Protein AF-0000000087241898 (afdb_homodimer)

Organism: Triticum turgidum subsp. durum (NCBI:txid4567)

Foldseek 3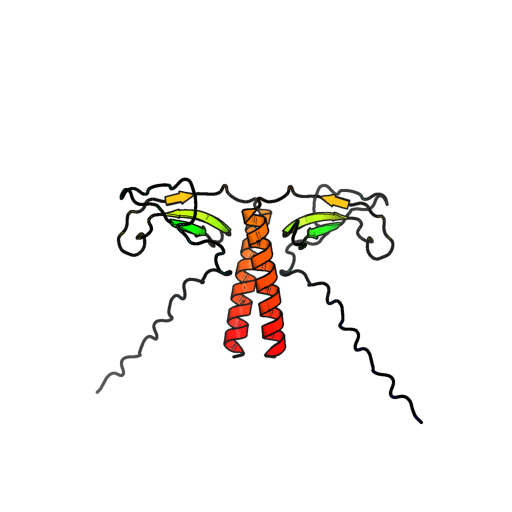Di:
DDPDPPPPPPPPPPVLPDLDDDPDFQQPDPDFDAFPVRDGWGWDADCDLQAGRWIKTDHPCPVPPDDGGIGTPDDGDDPVVSVVRNVVSVVSVVVVVVVVVVD/DDPDPDPPPPPPPPVLPDLDDDPDFQQPDPDFDAFPVRDGWGWDADCDLQAGRWIKTDHPCVVPPDDGGIGTPDDGDDPVVSVVRNVVSVVSVVVVVVVVVVD

InterPro domains:
  IPR010666 Zinc finger, GRF-type [PS51999] (35-76)

Solvent-accessible surface area (backbone atoms only — not comparable to full-atom values): 12680 Å² total; per-residue (Å²): 137,86,81,80,78,78,78,78,74,76,77,73,81,68,74,79,66,73,76,57,85,75,92,60,60,44,71,71,60,81,83,76,51,63,29,86,82,69,40,69,28,27,49,45,68,36,76,47,81,91,43,37,74,32,34,27,33,28,30,73,37,45,88,74,77,40,53,88,43,70,43,74,69,49,73,84,73,53,71,67,57,31,51,50,44,43,49,48,45,50,48,36,53,52,44,50,52,52,42,59,70,67,105,139,84,81,80,78,80,78,75,72,77,76,72,81,71,72,80,68,73,75,57,84,74,91,60,59,42,69,72,61,78,82,76,52,62,28,86,83,72,40,69,27,26,48,46,69,35,74,49,81,90,42,36,75,33,34,27,32,27,30,74,37,43,90,75,77,42,53,87,42,71,43,76,70,49,74,84,73,53,73,65,56,32,52,50,45,42,49,48,45,50,48,36,52,52,43,50,52,52,42,59,72,66,104

Nearest PDB structures (foldseek):
  7jl5-assembly1_A  TM=6.944E-01  e=1.598E-01  Homo sapiens
  7n1r-assembly2_B  TM=4.585E-01  e=2.359E+00  Homo sapiens
  7jl5-assembly1_A  TM=6.943E-01  e=1.541E-01  Homo sapiens
  7n1r-assembly2_B  TM=4.583E-01  e=3.001E+00  Homo sapiens

Radius of gyration: 23.37 Å; Cα contacts (8 Å, |Δi|>4): 265; chains: 2; bounding box: 56×78×42 Å

Sequence (206 aa):
MASSSFNAGDVGYYPNPSPIPYREHALAYEPASNCWCEEKGARRISWTNANPGRRFLNCQKSRDGGCKWFEWFDDPTTPFLRQLLVDLRDTVHNLRRENARLNMASSSFNAGDVGYYPNPSPIPYREHALAYEPASNCWCEEKGARRISWTNANPGRRFLNCQKSRDGGCKWFEWFDDPTTPFLRQLLVDLRDTVHNLRRENARLN

Secondary structure (DSSP, 8-state):
------------------SS--SS-TT--SS--B-TTSSBPEEEEE-SSSSTTEEEEE-TTGGGT----EEESSPPPPHHHHHHHHHHHHHHHHHHHHHHHH-/------------------SS--SS-TT--SS--B-TTSSBPEEEEE-SSSSTTEEEEE-TTGGGT----EEESSPPPPHHHHHHHHHHHHHHHHHHHHHHHH-

pLDDT: mean 86.24, std 22.82, range [26.3, 98.56]

Structure (mmCIF, N/CA/C/O backbone):
data_AF-0000000087241898-model_v1
#
loop_
_entity.id
_entity.type
_entity.pdbx_description
1 polymer 'GRF-type domain-containing protein'
#
loop_
_atom_site.group_PDB
_atom_site.id
_atom_site.type_symbol
_atom_site.label_atom_id
_atom_site.label_alt_id
_atom_site.label_comp_id
_atom_site.label_asym_id
_atom_site.label_entity_id
_atom_site.label_seq_id
_atom_site.pdbx_PDB_ins_code
_atom_site.Cartn_x
_atom_site.Cartn_y
_atom_site.Cartn_z
_atom_site.occupancy
_atom_site.B_iso_or_equiv
_atom_site.auth_seq_id
_atom_site.auth_comp_id
_atom_site.auth_asym_id
_atom_site.auth_atom_id
_atom_site.pdbx_PDB_model_num
ATOM 1 N N . MET A 1 1 ? -33.375 -41.688 23.734 1 28.55 1 MET A N 1
ATOM 2 C CA . MET A 1 1 ? -32.719 -40.469 24.234 1 28.55 1 MET A CA 1
ATOM 3 C C . MET A 1 1 ? -31.75 -39.906 23.188 1 28.55 1 MET A C 1
ATOM 5 O O . MET A 1 1 ? -30.703 -40.5 22.922 1 28.55 1 MET A O 1
ATOM 9 N N . ALA A 1 2 ? -32.281 -39.188 22.062 1 35.06 2 ALA A N 1
ATOM 10 C CA . ALA A 1 2 ? -31.766 -38.844 20.75 1 35.06 2 ALA A CA 1
ATOM 11 C C . ALA A 1 2 ? -30.766 -37.688 20.844 1 35.06 2 ALA A C 1
ATOM 13 O O . ALA A 1 2 ? -31.078 -36.625 21.375 1 35.06 2 ALA A O 1
ATOM 14 N N . SER A 1 3 ? -29.375 -38 21.109 1 30.84 3 SER A N 1
ATOM 15 C CA . SER A 1 3 ? -28.281 -37.031 21.312 1 30.84 3 SER A CA 1
ATOM 16 C C . SER A 1 3 ? -28.156 -36.094 20.141 1 30.84 3 SER A C 1
ATOM 18 O O . SER A 1 3 ? -28.062 -36.531 18.984 1 30.84 3 SER A O 1
ATOM 20 N N . SER A 1 4 ? -28.594 -34.812 20.234 1 31.14 4 SER A N 1
ATOM 21 C CA . SER A 1 4 ? -28.609 -33.656 19.328 1 31.14 4 SER A CA 1
ATOM 22 C C . SER A 1 4 ? -27.188 -33.281 18.906 1 31.14 4 SER A C 1
ATOM 24 O O . SER A 1 4 ? -26.344 -32.969 19.734 1 31.14 4 SER A O 1
ATOM 26 N N . SER A 1 5 ? -26.609 -33.875 17.812 1 30.62 5 SER A N 1
ATOM 27 C CA . SER A 1 5 ? -25.328 -33.656 17.172 1 30.62 5 SER A CA 1
ATOM 28 C C . SER A 1 5 ? -25.125 -32.188 16.797 1 30.62 5 SER A C 1
ATOM 30 O O . SER A 1 5 ? -25.969 -31.594 16.094 1 30.62 5 SER A O 1
ATOM 32 N N . PHE A 1 6 ? -24.625 -31.328 17.719 1 30.84 6 PHE A N 1
ATOM 33 C CA . PHE A 1 6 ? -24.234 -29.938 17.516 1 30.84 6 PHE A CA 1
ATOM 34 C C . PHE A 1 6 ? -23.438 -29.781 16.219 1 30.84 6 PHE A C 1
ATOM 36 O O . PHE A 1 6 ? -22.469 -30.5 15.992 1 30.84 6 PHE A O 1
ATOM 43 N N . ASN A 1 7 ? -23.984 -29.406 15.023 1 26.3 7 ASN A N 1
ATOM 44 C CA . ASN A 1 7 ? -23.469 -29.016 13.719 1 26.3 7 ASN A CA 1
ATOM 45 C C . ASN A 1 7 ? -22.375 -27.969 13.836 1 26.3 7 ASN A C 1
ATOM 47 O O . ASN A 1 7 ? -22.641 -26.828 14.227 1 26.3 7 ASN A O 1
ATOM 51 N N . ALA A 1 8 ? -21.203 -28.312 14.32 1 28.44 8 ALA A N 1
ATOM 52 C CA . ALA A 1 8 ? -19.969 -27.516 14.273 1 28.44 8 ALA A CA 1
ATOM 53 C C . ALA A 1 8 ? -19.844 -26.797 12.945 1 28.44 8 ALA A C 1
ATOM 55 O O . ALA A 1 8 ? -19.641 -27.422 11.898 1 28.44 8 ALA A O 1
ATOM 56 N N . GLY A 1 9 ? -20.641 -25.828 12.68 1 27.08 9 GLY A N 1
ATOM 57 C CA . GLY A 1 9 ? -20.484 -24.953 11.531 1 27.08 9 GLY A CA 1
ATOM 58 C C . GLY A 1 9 ? -19.047 -24.609 11.227 1 27.08 9 GLY A C 1
ATOM 59 O O . GLY A 1 9 ? -18.297 -24.219 12.125 1 27.08 9 GLY A O 1
ATOM 60 N N . ASP A 1 10 ? -18.312 -25.344 10.289 1 28.45 10 ASP A N 1
ATOM 61 C CA . ASP A 1 10 ? -17.031 -25.062 9.641 1 28.45 10 ASP A CA 1
ATOM 62 C C . ASP A 1 10 ? -16.844 -23.578 9.391 1 28.45 10 ASP A C 1
ATOM 64 O O . ASP A 1 10 ? -17.609 -22.969 8.625 1 28.45 10 ASP A O 1
ATOM 68 N N . VAL A 1 11 ? -16.703 -22.812 10.336 1 30.8 11 VAL A N 1
ATOM 69 C CA . VAL A 1 11 ? -16.219 -21.453 10.117 1 30.8 11 VAL A CA 1
ATOM 70 C C . VAL A 1 11 ? -15.188 -21.438 8.992 1 30.8 11 VAL A C 1
ATOM 72 O O . VAL A 1 11 ? -14.117 -22.047 9.125 1 30.8 11 VAL A O 1
ATOM 75 N N . GLY A 1 12 ? -15.516 -21.5 7.66 1 29.55 12 GLY A N 1
ATOM 76 C CA . GLY A 1 12 ? -14.734 -21.469 6.434 1 29.55 12 GLY A CA 1
ATOM 77 C C . GLY A 1 12 ? -13.516 -20.562 6.531 1 29.55 12 GLY A C 1
ATOM 78 O O . GLY A 1 12 ? -13.609 -19.438 7.027 1 29.55 12 GLY A O 1
ATOM 79 N N . TYR A 1 13 ? -12.312 -20.953 6.906 1 35.28 13 TYR A N 1
ATOM 80 C CA . TYR A 1 13 ? -11.039 -20.312 6.586 1 35.28 13 TYR A CA 1
ATOM 81 C C . TYR A 1 13 ? -11.133 -19.531 5.285 1 35.28 13 TYR A C 1
ATOM 83 O O . TYR A 1 13 ? -11.242 -20.125 4.203 1 35.28 13 TYR A O 1
ATOM 91 N N . TYR A 1 14 ? -11.922 -18.594 5.047 1 39.78 14 TYR A N 1
ATOM 92 C CA . TYR A 1 14 ? -11.859 -17.719 3.873 1 39.78 14 TYR A CA 1
ATOM 93 C C . TYR A 1 14 ? -10.453 -17.172 3.666 1 39.78 14 TYR A C 1
ATOM 95 O O . TYR A 1 14 ? -9.938 -16.438 4.508 1 39.78 14 TYR A O 1
ATOM 103 N N . PRO A 1 15 ? -9.367 -17.875 3.115 1 52.16 15 PRO A N 1
ATOM 104 C CA . PRO A 1 15 ? -8.109 -17.234 2.715 1 52.16 15 PRO A CA 1
ATOM 105 C C . PRO A 1 15 ? -8.312 -15.781 2.262 1 52.16 15 PRO A C 1
ATOM 107 O O . PRO A 1 15 ? -9.297 -15.477 1.579 1 52.16 15 PRO A O 1
ATOM 110 N N . ASN A 1 16 ? -8.117 -14.789 3.061 1 63.66 16 ASN A N 1
ATOM 111 C CA . ASN A 1 16 ? -8.32 -13.414 2.619 1 63.66 16 ASN A CA 1
ATOM 112 C C . ASN A 1 16 ? -7.863 -13.219 1.176 1 63.66 16 ASN A C 1
ATOM 114 O O . ASN A 1 16 ? -6.695 -13.422 0.853 1 63.66 16 ASN A O 1
ATOM 118 N N . PRO A 1 17 ? -8.891 -13.258 0.333 1 86.38 17 PRO A N 1
ATOM 119 C CA . PRO A 1 17 ? -8.539 -12.969 -1.059 1 86.38 17 PRO A CA 1
ATOM 120 C C . PRO A 1 17 ? -7.66 -11.727 -1.195 1 86.38 17 PRO A C 1
ATOM 122 O O . PRO A 1 17 ? -7.555 -10.93 -0.254 1 86.38 17 PRO A O 1
ATOM 125 N N . SER A 1 18 ? -6.93 -11.695 -2.266 1 94.75 18 SER A N 1
ATOM 126 C CA . SER A 1 18 ? -6.145 -10.5 -2.553 1 94.75 18 SER A CA 1
ATOM 127 C C . SER A 1 18 ? -6.977 -9.234 -2.387 1 94.75 18 SER A C 1
ATOM 129 O O . SER A 1 18 ? -8.148 -9.195 -2.777 1 94.75 18 SER A O 1
ATOM 131 N N . PRO A 1 19 ? -6.449 -8.273 -1.771 1 97.25 19 PRO A N 1
ATOM 132 C CA . PRO A 1 19 ? -7.195 -7.035 -1.554 1 97.25 19 PRO A CA 1
ATOM 133 C C . PRO A 1 19 ? -7.43 -6.25 -2.844 1 97.25 19 PRO A C 1
ATOM 135 O O . PRO A 1 19 ? -8.281 -5.363 -2.885 1 97.25 19 PRO A O 1
ATOM 138 N N . ILE A 1 20 ? -6.641 -6.531 -3.846 1 96.75 20 ILE A N 1
ATOM 139 C CA . ILE A 1 20 ? -6.805 -5.883 -5.141 1 96.75 20 ILE A CA 1
ATOM 140 C C . ILE A 1 20 ? -6.699 -6.918 -6.258 1 96.75 20 ILE A C 1
ATOM 142 O O . ILE A 1 20 ? -6.082 -7.969 -6.078 1 96.75 20 ILE A O 1
ATOM 146 N N . PRO A 1 21 ? -7.367 -6.609 -7.34 1 91.75 21 PRO A N 1
ATOM 147 C CA . PRO A 1 21 ? -7.098 -7.473 -8.492 1 91.75 21 PRO A CA 1
ATOM 148 C C . PRO A 1 21 ? -5.684 -7.309 -9.039 1 91.75 21 PRO A C 1
ATOM 150 O O . PRO A 1 21 ? -5.117 -6.211 -8.984 1 91.75 21 PRO A O 1
ATOM 153 N N . TYR A 1 22 ? -5.121 -8.336 -9.547 1 88.19 22 TYR A N 1
ATOM 154 C CA . TYR A 1 22 ? -3.773 -8.258 -10.102 1 88.19 22 TYR A CA 1
ATOM 155 C C . TYR A 1 22 ? -3.795 -7.695 -11.516 1 88.19 22 TYR A C 1
ATOM 157 O O . TYR A 1 22 ? -4.621 -8.102 -12.344 1 88.19 22 TYR A O 1
ATOM 165 N N . ARG A 1 23 ? -2.865 -6.863 -11.727 1 91.75 23 ARG A N 1
ATOM 166 C CA . ARG A 1 23 ? -2.795 -6.215 -13.031 1 91.75 23 ARG A CA 1
ATOM 167 C C . ARG A 1 23 ? -2.166 -7.137 -14.07 1 91.75 23 ARG A C 1
ATOM 169 O O . ARG A 1 23 ? -2.461 -7.031 -15.266 1 91.75 23 ARG A O 1
ATOM 176 N N . GLU A 1 24 ? -1.332 -8 -13.617 1 93.38 24 GLU A N 1
ATOM 177 C CA . GLU A 1 24 ? -0.63 -8.922 -14.508 1 93.38 24 GLU A CA 1
ATOM 178 C C . GLU A 1 24 ? -0.906 -10.375 -14.133 1 93.38 24 GLU A C 1
ATOM 180 O O . GLU A 1 24 ? -0.997 -10.703 -12.953 1 93.38 24 GLU A O 1
ATOM 185 N N . HIS A 1 25 ? -0.975 -11.125 -15.195 1 95.06 25 HIS A N 1
ATOM 186 C CA . HIS A 1 25 ? -1.092 -12.562 -14.961 1 95.06 25 HIS A CA 1
ATOM 187 C C . HIS A 1 25 ? 0.16 -13.109 -14.289 1 95.06 25 HIS A C 1
ATOM 189 O O . HIS A 1 25 ? 1.265 -12.617 -14.516 1 95.06 25 HIS A O 1
ATOM 195 N N . ALA A 1 26 ? 0.016 -14.172 -13.594 1 96.31 26 ALA A N 1
ATOM 196 C CA . ALA A 1 26 ? 1.088 -14.742 -12.781 1 96.31 26 ALA A CA 1
ATOM 197 C C . ALA A 1 26 ? 2.26 -15.188 -13.656 1 96.31 26 ALA A C 1
ATOM 199 O O . ALA A 1 26 ? 3.404 -15.211 -13.203 1 96.31 26 ALA A O 1
ATOM 200 N N . LEU A 1 27 ? 1.995 -15.469 -14.867 1 97.06 27 LEU A N 1
ATOM 201 C CA . LEU A 1 27 ? 3.039 -16 -15.742 1 97.06 27 LEU A CA 1
ATOM 202 C C . LEU A 1 27 ? 3.557 -14.914 -16.688 1 97.06 27 LEU A C 1
ATOM 204 O O . LEU A 1 27 ? 4.41 -15.188 -17.531 1 97.06 27 LEU A O 1
ATOM 208 N N . ALA A 1 28 ? 3.006 -13.688 -16.547 1 96.19 28 ALA A N 1
ATOM 209 C CA . ALA A 1 28 ? 3.332 -12.602 -17.469 1 96.19 28 ALA A CA 1
ATOM 210 C C . ALA A 1 28 ? 4.551 -11.82 -16.984 1 96.19 28 ALA A C 1
ATOM 212 O O . ALA A 1 28 ? 4.457 -10.625 -16.688 1 96.19 28 ALA A O 1
ATOM 213 N N . TYR A 1 29 ? 5.652 -12.477 -16.859 1 96.31 29 TYR A N 1
ATOM 214 C CA . TYR A 1 29 ? 6.906 -11.812 -16.516 1 96.31 29 TYR A CA 1
ATOM 215 C C . TYR A 1 29 ? 8.078 -12.414 -17.297 1 96.31 29 TYR A C 1
ATOM 217 O O . TYR A 1 29 ? 7.984 -13.539 -17.781 1 96.31 29 TYR A O 1
ATOM 225 N N . GLU A 1 30 ? 9.062 -11.602 -17.578 1 95.81 30 GLU A N 1
ATOM 226 C CA . GLU A 1 30 ? 10.289 -12 -18.266 1 95.81 30 GLU A CA 1
ATOM 227 C C . GLU A 1 30 ? 11.516 -11.422 -17.578 1 95.81 30 GLU A C 1
ATOM 229 O O . GLU A 1 30 ? 11.461 -10.328 -17.016 1 95.81 30 GLU A O 1
ATOM 234 N N . PRO A 1 31 ? 12.68 -12.156 -17.609 1 96.38 31 PRO A N 1
ATOM 235 C CA . PRO A 1 31 ? 12.812 -13.531 -18.094 1 96.38 31 PRO A CA 1
ATOM 236 C C . PRO A 1 31 ? 12.133 -14.555 -17.188 1 96.38 31 PRO A C 1
ATOM 238 O O . PRO A 1 31 ? 11.953 -14.289 -15.992 1 96.38 31 PRO A O 1
ATOM 241 N N . ALA A 1 32 ? 11.734 -15.594 -17.766 1 96.81 32 ALA A N 1
ATOM 242 C CA . ALA A 1 32 ? 11.094 -16.656 -17 1 96.81 32 ALA A CA 1
ATOM 243 C C . ALA A 1 32 ? 12.078 -17.312 -16.047 1 96.81 32 ALA A C 1
ATOM 245 O O . ALA A 1 32 ? 13.25 -17.484 -16.375 1 96.81 32 ALA A O 1
ATOM 246 N N . SER A 1 33 ? 11.617 -17.625 -14.836 1 97.69 33 SER A N 1
ATOM 247 C CA . SER A 1 33 ? 12.336 -18.469 -13.883 1 97.69 33 SER A CA 1
ATOM 248 C C . SER A 1 33 ? 11.648 -19.812 -13.703 1 97.69 33 SER A C 1
ATOM 250 O O . SER A 1 33 ? 10.43 -19.891 -13.531 1 97.69 33 SER A O 1
ATOM 252 N N . ASN A 1 34 ? 12.516 -20.812 -13.789 1 97.81 34 ASN A N 1
ATOM 253 C CA . ASN A 1 34 ? 11.93 -22.141 -13.695 1 97.81 34 ASN A CA 1
ATOM 254 C C . ASN A 1 34 ? 12.016 -22.688 -12.273 1 97.81 34 ASN A C 1
ATOM 256 O O . ASN A 1 34 ? 13.031 -22.516 -11.594 1 97.81 34 ASN A O 1
ATOM 260 N N . CYS A 1 35 ? 10.914 -23.344 -11.891 1 98.19 35 CYS A N 1
ATOM 261 C CA . CYS A 1 35 ? 10.93 -24.031 -10.602 1 98.19 35 CYS A CA 1
ATOM 262 C C . CYS A 1 35 ? 11.711 -25.328 -10.703 1 98.19 35 CYS A C 1
ATOM 264 O O . CYS A 1 35 ? 12.383 -25.594 -11.703 1 98.19 35 CYS A O 1
ATOM 266 N N . TRP A 1 36 ? 11.703 -26.094 -9.672 1 97.5 36 TRP A N 1
ATOM 267 C CA . TRP A 1 36 ? 12.492 -27.328 -9.609 1 97.5 36 TRP A CA 1
ATOM 268 C C . TRP A 1 36 ? 11.922 -28.375 -10.547 1 97.5 36 TRP A C 1
ATOM 270 O O . TRP A 1 36 ? 12.594 -29.359 -10.875 1 97.5 36 TRP A O 1
ATOM 280 N N . CYS A 1 37 ? 10.672 -28.297 -10.961 1 96.75 37 CYS A N 1
ATOM 281 C CA . CYS A 1 37 ? 10.016 -29.188 -11.914 1 96.75 37 CYS A CA 1
ATOM 282 C C . CYS A 1 37 ? 10.367 -28.797 -13.352 1 96.75 37 CYS A C 1
ATOM 284 O O . CYS A 1 37 ? 9.859 -29.391 -14.297 1 96.75 37 CYS A O 1
ATOM 286 N N . GLU A 1 38 ? 11.172 -27.75 -13.492 1 96.81 38 GLU A N 1
ATOM 287 C CA . GLU A 1 38 ? 11.617 -27.234 -14.789 1 96.81 38 GLU A CA 1
ATOM 288 C C . GLU A 1 38 ? 10.469 -26.594 -15.555 1 96.81 38 GLU A C 1
ATOM 290 O O . GLU A 1 38 ? 10.414 -26.672 -16.781 1 96.81 38 GLU A O 1
ATOM 295 N N . GLU A 1 39 ? 9.539 -26.062 -14.906 1 96.62 39 GLU A N 1
ATOM 296 C CA . GLU A 1 39 ? 8.445 -25.266 -15.453 1 96.62 39 GLU A CA 1
ATOM 297 C C . GLU A 1 39 ? 8.508 -23.828 -14.969 1 96.62 39 GLU A C 1
ATOM 299 O O . GLU A 1 39 ? 9.062 -23.547 -13.906 1 96.62 39 GLU A O 1
ATOM 304 N N . LYS A 1 40 ? 7.984 -22.922 -15.867 1 97.44 40 LYS A N 1
ATOM 305 C CA . LYS A 1 40 ? 7.953 -21.531 -15.469 1 97.44 40 LYS A CA 1
ATOM 306 C C . LYS A 1 40 ? 7.199 -21.344 -14.156 1 97.44 40 LYS A C 1
ATOM 308 O O . LYS A 1 40 ? 6.082 -21.844 -14 1 97.44 40 LYS A O 1
ATOM 313 N N . GLY A 1 41 ? 7.863 -20.719 -13.148 1 97.81 41 GLY A N 1
ATOM 314 C CA . GLY A 1 41 ? 7.203 -20.406 -11.898 1 97.81 41 GLY A CA 1
ATOM 315 C C . GLY A 1 41 ? 6.164 -19.312 -12.023 1 97.81 41 GLY A C 1
ATOM 316 O O . GLY A 1 41 ? 6.176 -18.547 -13 1 97.81 41 GLY A O 1
ATOM 317 N N . ALA A 1 42 ? 5.273 -19.25 -11.078 1 97.19 42 ALA A N 1
ATOM 318 C CA . ALA A 1 42 ? 4.27 -18.203 -11.016 1 97.19 42 ALA A CA 1
ATOM 319 C C . ALA A 1 42 ? 4.75 -17.047 -10.141 1 97.19 42 ALA A C 1
ATOM 321 O O . ALA A 1 42 ? 5.34 -17.266 -9.078 1 97.19 42 ALA A O 1
ATOM 322 N N . ARG A 1 43 ? 4.566 -15.797 -10.648 1 97.25 43 ARG A N 1
ATOM 323 C CA . ARG A 1 43 ? 4.836 -14.602 -9.867 1 97.25 43 ARG A CA 1
ATOM 324 C C . ARG A 1 43 ? 3.578 -14.125 -9.141 1 97.25 43 ARG A C 1
ATOM 326 O O . ARG A 1 43 ? 2.566 -13.828 -9.781 1 97.25 43 ARG A O 1
ATOM 333 N N . ARG A 1 44 ? 3.588 -14.094 -7.809 1 96.31 44 ARG A N 1
ATOM 334 C CA . ARG A 1 44 ? 2.459 -13.727 -6.957 1 96.31 44 ARG A CA 1
ATOM 335 C C . ARG A 1 44 ? 2.844 -12.617 -5.984 1 96.31 44 ARG A C 1
ATOM 337 O O . ARG A 1 44 ? 3.99 -12.164 -5.973 1 96.31 44 ARG A O 1
ATOM 344 N N . ILE A 1 45 ? 1.821 -12.086 -5.293 1 97.38 45 ILE A N 1
ATOM 345 C CA . ILE A 1 45 ? 2.057 -11.047 -4.297 1 97.38 45 ILE A CA 1
ATOM 346 C C . ILE A 1 45 ? 1.731 -11.586 -2.904 1 97.38 45 ILE A C 1
ATOM 348 O O . ILE A 1 45 ? 0.65 -12.133 -2.68 1 97.38 45 ILE A O 1
ATOM 352 N N . SER A 1 46 ? 2.654 -11.523 -1.985 1 97.38 46 SER A N 1
ATOM 353 C CA . SER A 1 46 ? 2.43 -11.898 -0.593 1 97.38 46 SER A CA 1
ATOM 354 C C . SER A 1 46 ? 1.617 -10.836 0.141 1 97.38 46 SER A C 1
ATOM 356 O O . SER A 1 46 ? 1.833 -9.633 -0.054 1 97.38 46 SER A O 1
ATOM 358 N N . TRP A 1 47 ? 0.708 -11.242 1.036 1 97.69 47 TRP A N 1
ATOM 359 C CA . TRP A 1 47 ? -0.094 -10.32 1.829 1 97.69 47 TRP A CA 1
ATOM 360 C C . TRP A 1 47 ? -0.034 -10.672 3.311 1 97.69 47 TRP A C 1
ATOM 362 O O . TRP A 1 47 ? -0.915 -10.289 4.082 1 97.69 47 TRP A O 1
ATOM 372 N N . THR A 1 48 ? 0.996 -11.438 3.635 1 97.19 48 THR A N 1
ATOM 373 C CA . THR A 1 48 ? 1.211 -11.703 5.055 1 97.19 48 THR A CA 1
ATOM 374 C C . THR A 1 48 ? 1.628 -10.422 5.781 1 97.19 48 THR A C 1
ATOM 376 O O . THR A 1 48 ? 2.088 -9.469 5.152 1 97.19 48 THR A O 1
ATOM 379 N N . ASN A 1 49 ? 1.509 -10.312 7.043 1 97.69 49 ASN A N 1
ATOM 380 C CA . ASN A 1 49 ? 1.922 -9.148 7.824 1 97.69 49 ASN A CA 1
ATOM 381 C C . ASN A 1 49 ? 3.412 -8.867 7.66 1 97.69 49 ASN A C 1
ATOM 383 O O . ASN A 1 49 ? 3.832 -7.711 7.668 1 97.69 49 ASN A O 1
ATOM 387 N N . ALA A 1 50 ? 4.184 -9.844 7.508 1 97.62 50 ALA A N 1
ATOM 388 C CA . ALA A 1 50 ? 5.637 -9.711 7.461 1 97.62 50 ALA A CA 1
ATOM 389 C C . ALA A 1 50 ? 6.098 -9.227 6.086 1 97.62 50 ALA A C 1
ATOM 391 O O . ALA A 1 50 ? 7.121 -8.555 5.969 1 97.62 50 ALA A O 1
ATOM 392 N N . ASN A 1 51 ? 5.312 -9.555 4.996 1 98.06 51 ASN A N 1
ATOM 393 C CA . ASN A 1 51 ? 5.754 -9.25 3.639 1 98.06 51 ASN A CA 1
ATOM 394 C C . ASN A 1 51 ? 4.586 -8.82 2.754 1 98.06 51 ASN A C 1
ATOM 396 O O . ASN A 1 51 ? 4.379 -9.383 1.677 1 98.06 51 ASN A O 1
ATOM 400 N N . PRO A 1 52 ? 3.881 -7.84 3.188 1 98.19 52 PRO A N 1
ATOM 401 C CA . PRO A 1 52 ? 2.754 -7.398 2.363 1 98.19 52 PRO A CA 1
ATOM 402 C C . PRO A 1 52 ? 3.199 -6.738 1.06 1 98.19 52 PRO A C 1
ATOM 404 O O . PRO A 1 52 ? 4.117 -5.914 1.062 1 98.19 52 PRO A O 1
ATOM 407 N N . GLY A 1 53 ? 2.539 -7.141 -0.02 1 97.69 53 GLY A N 1
ATOM 408 C CA . GLY A 1 53 ? 2.789 -6.484 -1.292 1 97.69 53 GLY A CA 1
ATOM 409 C C . GLY A 1 53 ? 4.082 -6.926 -1.949 1 97.69 53 GLY A C 1
ATOM 410 O O . GLY A 1 53 ? 4.48 -6.379 -2.98 1 97.69 53 GLY A O 1
ATOM 411 N N . ARG A 1 54 ? 4.785 -7.875 -1.323 1 98.31 54 ARG A N 1
ATOM 412 C CA . ARG A 1 54 ? 6.055 -8.344 -1.87 1 98.31 54 ARG A CA 1
ATOM 413 C C . ARG A 1 54 ? 5.836 -9.469 -2.875 1 98.31 54 ARG A C 1
ATOM 415 O O . ARG A 1 54 ? 5.121 -10.43 -2.59 1 98.31 54 ARG A O 1
ATOM 422 N N . ARG A 1 55 ? 6.441 -9.297 -4.047 1 97.75 55 ARG A N 1
ATOM 423 C CA . ARG A 1 55 ? 6.25 -10.336 -5.059 1 97.75 55 ARG A CA 1
ATOM 424 C C . ARG A 1 55 ? 7.195 -11.508 -4.828 1 97.75 55 ARG A C 1
ATOM 426 O O . ARG A 1 55 ? 8.32 -11.32 -4.367 1 97.75 55 ARG A O 1
ATOM 433 N N . PHE A 1 56 ? 6.707 -12.594 -5.141 1 98.31 56 PHE A N 1
ATOM 434 C CA . PHE A 1 56 ? 7.48 -13.828 -5.012 1 98.31 56 PHE A CA 1
ATOM 435 C C . PHE A 1 56 ? 7.16 -14.789 -6.148 1 98.31 56 PHE A C 1
ATOM 437 O O . PHE A 1 56 ? 6.168 -14.609 -6.859 1 98.31 56 PHE A O 1
ATOM 444 N N . LEU A 1 57 ? 8 -15.695 -6.379 1 98.19 57 LEU A N 1
ATOM 445 C CA . LEU A 1 57 ? 7.828 -16.766 -7.359 1 98.19 57 LEU A CA 1
ATOM 446 C C . LEU A 1 57 ? 7.652 -18.109 -6.664 1 98.19 57 LEU A C 1
ATOM 448 O O . LEU A 1 57 ? 8.305 -18.391 -5.656 1 98.19 57 LEU A O 1
ATOM 452 N N . ASN A 1 58 ? 6.773 -18.891 -7.191 1 97.94 58 ASN A N 1
ATOM 453 C CA . ASN A 1 58 ? 6.648 -20.281 -6.734 1 97.94 58 ASN A CA 1
ATOM 454 C C . ASN A 1 58 ? 6.109 -21.188 -7.836 1 97.94 58 ASN A C 1
ATOM 456 O O . ASN A 1 58 ? 5.766 -20.719 -8.922 1 97.94 58 ASN A O 1
ATOM 460 N N . CYS A 1 59 ? 6.203 -22.5 -7.523 1 98.38 59 CYS A N 1
ATOM 461 C CA . CYS A 1 59 ? 5.676 -23.469 -8.477 1 98.38 59 CYS A CA 1
ATOM 462 C C . CYS A 1 59 ? 4.195 -23.219 -8.742 1 98.38 59 CYS A C 1
ATOM 464 O O . CYS A 1 59 ? 3.424 -22.984 -7.809 1 98.38 59 CYS A O 1
ATOM 466 N N . GLN A 1 60 ? 3.83 -23.266 -10.062 1 94.88 60 GLN A N 1
ATOM 467 C CA . GLN A 1 60 ? 2.447 -23.016 -10.453 1 94.88 60 GLN A CA 1
ATOM 468 C C . GLN A 1 60 ? 1.505 -24.047 -9.82 1 94.88 60 GLN A C 1
ATOM 470 O O . GLN A 1 60 ? 0.338 -23.734 -9.562 1 94.88 60 GLN A O 1
ATOM 475 N N . LYS A 1 61 ? 2.029 -25.156 -9.555 1 93.88 61 LYS A N 1
ATOM 476 C CA . LYS A 1 61 ? 1.215 -26.25 -9.039 1 93.88 61 LYS A CA 1
ATOM 477 C C . LYS A 1 61 ? 1.465 -26.484 -7.555 1 93.88 61 LYS A C 1
ATOM 479 O O . LYS A 1 61 ? 1.324 -27.594 -7.055 1 93.88 61 LYS A O 1
ATOM 484 N N . SER A 1 62 ? 1.908 -25.453 -6.953 1 89.31 62 SER A N 1
ATOM 485 C CA . SER A 1 62 ? 2.318 -25.594 -5.559 1 89.31 62 SER A CA 1
ATOM 486 C C . SER A 1 62 ? 1.175 -26.125 -4.699 1 89.31 62 SER A C 1
ATOM 488 O O . SER A 1 62 ? 1.4 -26.891 -3.758 1 89.31 62 SER A O 1
ATOM 490 N N . ARG A 1 63 ? -0.034 -25.75 -5.02 1 84 63 ARG A N 1
ATOM 491 C CA . ARG A 1 63 ? -1.181 -26.172 -4.223 1 84 63 ARG A CA 1
ATOM 492 C C . ARG A 1 63 ? -1.718 -27.516 -4.719 1 84 63 ARG A C 1
ATOM 494 O O . ARG A 1 63 ? -2.545 -28.141 -4.055 1 84 63 ARG A O 1
ATOM 501 N N . ASP A 1 64 ? -1.316 -27.969 -5.781 1 87.19 64 ASP A N 1
ATOM 502 C CA . ASP A 1 64 ? -1.816 -29.203 -6.402 1 87.19 64 ASP A CA 1
ATOM 503 C C . ASP A 1 64 ? -0.717 -30.25 -6.496 1 87.19 64 ASP A C 1
ATOM 505 O O . ASP A 1 64 ? -0.619 -30.969 -7.5 1 87.19 64 ASP A O 1
ATOM 509 N N . GLY A 1 65 ? 0.168 -30.281 -5.539 1 87.44 65 GLY A N 1
ATOM 510 C CA . GLY A 1 65 ? 1.179 -31.312 -5.531 1 87.44 65 GLY A CA 1
ATOM 511 C C . GLY A 1 65 ? 2.471 -30.906 -6.211 1 87.44 65 GLY A C 1
ATOM 512 O O . GLY A 1 65 ? 3.305 -31.75 -6.535 1 87.44 65 GLY A O 1
ATOM 513 N N . GLY A 1 66 ? 2.635 -29.672 -6.602 1 90.56 66 GLY A N 1
ATOM 514 C CA . GLY A 1 66 ? 3.863 -29.188 -7.207 1 90.56 66 GLY A CA 1
ATOM 515 C C . GLY A 1 66 ? 5.02 -29.109 -6.23 1 90.56 66 GLY A C 1
ATOM 516 O O . GLY A 1 66 ? 4.918 -29.594 -5.102 1 90.56 66 GLY A O 1
ATOM 517 N N . CYS A 1 67 ? 6.219 -28.641 -6.707 1 97.5 67 CYS A N 1
ATOM 518 C CA . CYS A 1 67 ? 7.426 -28.594 -5.887 1 97.5 67 CYS A CA 1
ATOM 519 C C . CYS A 1 67 ? 7.387 -27.422 -4.918 1 97.5 67 CYS A C 1
ATOM 521 O O . CYS A 1 67 ? 6.484 -26.594 -4.98 1 97.5 67 CYS A O 1
ATOM 523 N N . LYS A 1 68 ? 8.258 -27.359 -3.949 1 97 68 LYS A N 1
ATOM 524 C CA . LYS A 1 68 ? 8.266 -26.344 -2.895 1 97 68 LYS A CA 1
ATOM 525 C C . LYS A 1 68 ? 9.227 -25.219 -3.234 1 97 68 LYS A C 1
ATOM 527 O O . LYS A 1 68 ? 9.703 -24.516 -2.34 1 97 68 LYS A O 1
ATOM 532 N N . TRP A 1 69 ? 9.539 -25.062 -4.543 1 98.19 69 TRP A N 1
ATOM 533 C CA . TRP A 1 69 ? 10.383 -23.969 -4.988 1 98.19 69 TRP A CA 1
ATOM 534 C C . TRP A 1 69 ? 9.758 -22.625 -4.629 1 98.19 69 TRP A C 1
ATOM 536 O O . TRP A 1 69 ? 8.547 -22.422 -4.805 1 98.19 69 TRP A O 1
ATOM 546 N N . PHE A 1 70 ? 10.492 -21.766 -4.074 1 98.5 70 PHE A N 1
ATOM 547 C CA . PHE A 1 70 ? 10.07 -20.438 -3.654 1 98.5 70 PHE A CA 1
ATOM 548 C C . PHE A 1 70 ? 11.234 -19.453 -3.719 1 98.5 70 PHE A C 1
ATOM 550 O O . PHE A 1 70 ? 12.344 -19.766 -3.277 1 98.5 70 PHE A O 1
ATOM 557 N N . GLU A 1 71 ? 10.93 -18.328 -4.336 1 98.12 71 GLU A N 1
ATOM 558 C CA . GLU A 1 7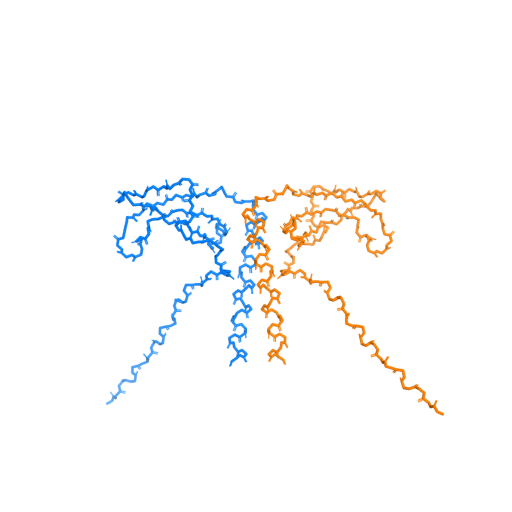1 ? 11.922 -17.25 -4.387 1 98.12 71 GLU A CA 1
ATOM 559 C C . GLU A 1 71 ? 11.258 -15.883 -4.297 1 98.12 71 GLU A C 1
ATOM 561 O O . GLU A 1 71 ? 10.266 -15.617 -4.977 1 98.12 71 GLU A O 1
ATOM 566 N N . TRP A 1 72 ? 11.875 -15.047 -3.439 1 98.44 72 TRP A N 1
ATOM 567 C CA . TRP A 1 72 ? 11.406 -13.664 -3.453 1 98.44 72 TRP A CA 1
ATOM 568 C C . TRP A 1 72 ? 11.812 -12.961 -4.738 1 98.44 72 TRP A C 1
ATOM 570 O O . TRP A 1 72 ? 12.945 -13.125 -5.211 1 98.44 72 TRP A O 1
ATOM 580 N N . PHE A 1 73 ? 10.836 -12.336 -5.305 1 97.75 73 PHE A N 1
ATOM 581 C CA . PHE A 1 73 ? 11.086 -11.562 -6.512 1 97.75 73 PHE A CA 1
ATOM 582 C C . PHE A 1 73 ? 11.539 -10.148 -6.164 1 97.75 73 PHE A C 1
ATOM 584 O O . PHE A 1 73 ? 12.398 -9.578 -6.84 1 97.75 73 PHE A O 1
ATOM 591 N N . ASP A 1 74 ? 10.984 -9.539 -5.145 1 97.81 74 ASP A N 1
ATOM 592 C CA . ASP A 1 74 ? 11.312 -8.188 -4.691 1 97.81 74 ASP A CA 1
ATOM 593 C C . ASP A 1 74 ? 12.086 -8.227 -3.373 1 97.81 74 ASP A C 1
ATOM 595 O O . ASP A 1 74 ? 11.969 -9.18 -2.607 1 97.81 74 ASP A O 1
ATOM 599 N N . ASP A 1 75 ? 12.82 -7.168 -3.088 1 96.44 75 ASP A N 1
ATOM 600 C CA . ASP A 1 75 ? 13.391 -6.926 -1.767 1 96.44 75 ASP A CA 1
ATOM 601 C C . ASP A 1 75 ? 12.312 -6.52 -0.768 1 96.44 75 ASP A C 1
ATOM 603 O O . ASP A 1 75 ? 11.219 -6.094 -1.161 1 96.44 75 ASP A O 1
ATOM 607 N N . PRO A 1 76 ? 12.641 -6.746 0.538 1 95.81 76 PRO A N 1
ATOM 608 C CA . PRO A 1 76 ? 11.672 -6.293 1.535 1 95.81 76 PRO A CA 1
ATOM 609 C C . PRO A 1 76 ? 11.422 -4.785 1.479 1 95.81 76 PRO A C 1
ATOM 611 O O . PRO A 1 76 ? 12.305 -4.027 1.073 1 95.81 76 PRO A O 1
ATOM 614 N N . THR A 1 77 ? 10.266 -4.398 1.853 1 95.88 77 THR A N 1
ATOM 615 C CA . THR A 1 77 ? 9.945 -2.977 1.93 1 95.88 77 THR A CA 1
ATOM 616 C C . THR A 1 77 ? 10.461 -2.379 3.238 1 95.88 77 THR A C 1
ATOM 618 O O . THR A 1 77 ? 10.984 -3.1 4.094 1 95.88 77 THR A O 1
ATOM 621 N N . THR A 1 78 ? 10.383 -1.054 3.391 1 96.75 78 THR A N 1
ATOM 622 C CA . THR A 1 78 ? 10.734 -0.404 4.648 1 96.75 78 THR A CA 1
ATOM 623 C C . THR A 1 78 ? 9.695 -0.72 5.727 1 96.75 78 THR A C 1
ATOM 625 O O . THR A 1 78 ? 8.555 -1.073 5.414 1 96.75 78 THR A O 1
ATOM 628 N N . PRO A 1 79 ? 10.109 -0.654 6.965 1 96.75 79 PRO A N 1
ATOM 629 C CA . PRO A 1 79 ? 9.141 -0.898 8.031 1 96.75 79 PRO A CA 1
ATOM 630 C C . PRO A 1 79 ? 7.887 -0.033 7.902 1 96.75 79 PRO A C 1
ATOM 632 O O . PRO A 1 79 ? 6.773 -0.512 8.133 1 96.75 79 PRO A O 1
ATOM 635 N N . PHE A 1 80 ? 8.094 1.217 7.562 1 97.19 80 PHE A N 1
ATOM 636 C CA . PHE A 1 80 ? 6.945 2.104 7.414 1 97.19 80 PHE A CA 1
ATOM 637 C C . PHE A 1 80 ? 6.008 1.598 6.328 1 97.19 80 PHE A C 1
ATOM 639 O O . PHE A 1 80 ? 4.797 1.515 6.535 1 97.19 80 PHE A O 1
ATOM 646 N N . LEU A 1 81 ? 6.516 1.35 5.172 1 97.81 81 LEU A N 1
ATOM 647 C CA . LEU A 1 81 ? 5.68 0.906 4.059 1 97.81 81 LEU A CA 1
ATOM 648 C C . LEU A 1 81 ? 5.039 -0.442 4.367 1 97.81 81 LEU A C 1
ATOM 650 O O . LEU A 1 81 ? 3.908 -0.707 3.947 1 97.81 81 LEU A O 1
ATOM 654 N N . ARG A 1 82 ? 5.797 -1.295 5.059 1 98.25 82 ARG A N 1
ATOM 655 C CA . ARG A 1 82 ? 5.207 -2.561 5.484 1 98.25 82 ARG A CA 1
ATOM 656 C C . ARG A 1 82 ? 3.932 -2.332 6.285 1 98.25 82 ARG A C 1
ATOM 658 O O . ARG A 1 82 ? 2.893 -2.926 5.992 1 98.25 82 ARG A O 1
ATOM 665 N N . GLN A 1 83 ? 4.07 -1.512 7.27 1 98.19 83 GLN A N 1
ATOM 666 C CA . GLN A 1 83 ? 2.916 -1.237 8.117 1 98.19 83 GLN A CA 1
ATOM 667 C C . GLN A 1 83 ? 1.794 -0.572 7.328 1 98.19 83 GLN A C 1
ATOM 669 O O . GLN A 1 83 ? 0.617 -0.873 7.539 1 98.19 83 GLN A O 1
ATOM 674 N N . LEU A 1 84 ? 2.16 0.345 6.465 1 98.25 84 LEU A N 1
ATOM 675 C CA . LEU A 1 84 ? 1.179 1.049 5.648 1 98.25 84 LEU A CA 1
ATOM 676 C C . LEU A 1 84 ? 0.407 0.073 4.766 1 98.25 84 LEU A C 1
ATOM 678 O O . LEU A 1 84 ? -0.817 0.167 4.648 1 98.25 84 LEU A O 1
ATOM 682 N N . LEU A 1 85 ? 1.07 -0.848 4.145 1 98.38 85 LEU A N 1
ATOM 683 C CA . LEU A 1 85 ? 0.448 -1.842 3.275 1 98.38 85 LEU A CA 1
ATOM 684 C C . LEU A 1 85 ? -0.461 -2.77 4.074 1 98.38 85 LEU A C 1
ATOM 686 O O . LEU A 1 85 ? -1.537 -3.146 3.605 1 98.38 85 LEU A O 1
ATOM 690 N N . VAL A 1 86 ? -0.016 -3.154 5.246 1 98.25 86 VAL A N 1
ATOM 691 C CA . VAL A 1 86 ? -0.86 -3.973 6.113 1 98.25 86 VAL A CA 1
ATOM 692 C C . VAL A 1 86 ? -2.139 -3.215 6.457 1 98.25 86 VAL A C 1
ATOM 694 O O . VAL A 1 86 ? -3.236 -3.773 6.395 1 98.25 86 VAL A O 1
ATOM 697 N N . ASP A 1 87 ? -2.002 -1.942 6.805 1 98.44 87 ASP A N 1
ATOM 698 C CA . ASP A 1 87 ? -3.166 -1.137 7.156 1 98.44 87 ASP A CA 1
ATOM 699 C C . ASP A 1 87 ? -4.137 -1.028 5.98 1 98.44 87 ASP A C 1
ATOM 701 O O . ASP A 1 87 ? -5.352 -1.131 6.164 1 98.44 87 ASP A O 1
ATOM 705 N N . LEU A 1 88 ? -3.598 -0.787 4.828 1 98.56 88 LEU A N 1
ATOM 706 C CA . LEU A 1 88 ? -4.441 -0.674 3.643 1 98.56 88 LEU A CA 1
ATOM 707 C C . LEU A 1 88 ? -5.164 -1.987 3.363 1 98.56 88 LEU A C 1
ATOM 709 O O . LEU A 1 88 ? -6.375 -1.997 3.135 1 98.56 88 LEU A O 1
ATOM 713 N N . ARG A 1 89 ? -4.391 -3.096 3.371 1 98.06 89 ARG A N 1
ATOM 714 C CA . ARG A 1 89 ? -4.98 -4.414 3.17 1 98.06 89 ARG A CA 1
ATOM 715 C C . ARG A 1 89 ? -6.121 -4.664 4.152 1 98.06 89 ARG A C 1
ATOM 717 O O . ARG A 1 89 ? -7.199 -5.109 3.758 1 98.06 89 ARG A O 1
ATOM 724 N N . ASP A 1 90 ? -5.898 -4.371 5.395 1 97.88 90 ASP A N 1
ATOM 725 C CA . ASP A 1 90 ? -6.902 -4.625 6.426 1 97.88 90 ASP A CA 1
ATOM 726 C C . ASP A 1 90 ? -8.125 -3.736 6.23 1 97.88 90 ASP A C 1
ATOM 728 O O . ASP A 1 90 ? -9.258 -4.164 6.477 1 97.88 90 ASP A O 1
ATOM 732 N N . THR A 1 91 ? -7.871 -2.516 5.879 1 97.94 91 THR A N 1
ATOM 733 C CA . THR A 1 91 ? -8.992 -1.613 5.625 1 97.94 91 THR A CA 1
ATOM 734 C C . THR A 1 91 ? -9.867 -2.145 4.496 1 97.94 91 THR A C 1
ATOM 736 O O . THR A 1 91 ? -11.102 -2.129 4.602 1 97.94 91 THR A O 1
ATOM 739 N N . VAL A 1 92 ? -9.242 -2.617 3.455 1 97.88 92 VAL A N 1
ATOM 740 C CA . VAL A 1 92 ? -9.992 -3.197 2.344 1 97.88 92 VAL A CA 1
ATOM 741 C C . VAL A 1 92 ? -10.836 -4.367 2.844 1 97.88 92 VAL A C 1
ATOM 743 O O . VAL A 1 92 ? -12.031 -4.445 2.551 1 97.88 92 VAL A O 1
ATOM 746 N N . HIS A 1 93 ? -10.258 -5.273 3.576 1 97 93 HIS A N 1
ATOM 747 C CA . HIS A 1 93 ? -10.977 -6.445 4.066 1 97 93 HIS A CA 1
ATOM 748 C C . HIS A 1 93 ? -12.141 -6.043 4.973 1 97 93 HIS A C 1
ATOM 750 O O . HIS A 1 93 ? -13.227 -6.613 4.887 1 97 93 HIS A O 1
ATOM 756 N N . ASN A 1 94 ? -11.891 -5.078 5.828 1 97.06 94 ASN A N 1
ATOM 757 C CA . ASN A 1 94 ? -12.938 -4.613 6.73 1 97.06 94 ASN A CA 1
ATOM 758 C C . ASN A 1 94 ? -14.102 -3.994 5.965 1 97.06 94 ASN A C 1
ATOM 760 O O . ASN A 1 94 ? -15.266 -4.25 6.285 1 97.06 94 ASN A O 1
ATOM 764 N N . LEU A 1 95 ? -13.758 -3.201 5.008 1 96.5 95 LEU A N 1
ATOM 765 C CA . LEU A 1 95 ? -14.797 -2.559 4.211 1 96.5 95 LEU A CA 1
ATOM 766 C C . LEU A 1 95 ? -15.586 -3.588 3.406 1 96.5 95 LEU A C 1
ATOM 768 O O . LEU A 1 95 ? -16.797 -3.457 3.234 1 96.5 95 LEU A O 1
ATOM 772 N N . ARG A 1 96 ? -14.93 -4.609 2.832 1 95.88 96 ARG A N 1
ATOM 773 C CA . ARG A 1 96 ? -15.609 -5.684 2.117 1 95.88 96 ARG A CA 1
ATOM 774 C C . ARG A 1 96 ? -16.594 -6.41 3.025 1 95.88 96 ARG A C 1
ATOM 776 O O . ARG A 1 96 ? -17.719 -6.723 2.613 1 95.88 96 ARG A O 1
ATOM 783 N N . ARG A 1 97 ? -16.141 -6.715 4.199 1 94.88 97 ARG A N 1
ATOM 784 C CA . ARG A 1 97 ? -17.016 -7.379 5.16 1 94.88 97 ARG A CA 1
ATOM 785 C C . ARG A 1 97 ? -18.234 -6.523 5.477 1 94.88 97 ARG A C 1
ATOM 787 O O . ARG A 1 97 ? -19.359 -7.031 5.551 1 94.88 97 ARG A O 1
ATOM 794 N N . GLU A 1 98 ? -17.953 -5.25 5.691 1 94.62 98 GLU A N 1
ATOM 795 C CA . GLU A 1 98 ? -19.047 -4.324 5.969 1 94.62 98 GLU A CA 1
ATOM 796 C C . GLU A 1 98 ? -20.047 -4.289 4.816 1 94.62 98 GLU A C 1
ATOM 798 O O . GLU A 1 98 ? -21.25 -4.316 5.035 1 94.62 98 GLU A O 1
ATOM 803 N N . ASN A 1 99 ? -19.562 -4.199 3.613 1 94.06 99 ASN A N 1
ATOM 804 C CA . ASN A 1 99 ? -20.406 -4.172 2.432 1 94.06 99 ASN A CA 1
ATOM 805 C C . ASN A 1 99 ? -21.219 -5.457 2.301 1 94.06 99 ASN A C 1
ATOM 807 O O . ASN A 1 99 ? -22.375 -5.426 1.867 1 94.06 99 ASN A O 1
ATOM 811 N N . ALA A 1 100 ? -20.531 -6.578 2.609 1 91 100 ALA A N 1
ATOM 812 C CA . ALA A 1 100 ? -21.219 -7.867 2.557 1 91 100 ALA A CA 1
ATOM 813 C C . ALA A 1 100 ? -22.359 -7.922 3.57 1 91 100 ALA A C 1
ATOM 815 O O . ALA A 1 100 ? -23.406 -8.516 3.303 1 91 100 ALA A O 1
ATOM 816 N N . ARG A 1 101 ? -22.156 -7.266 4.699 1 91.5 101 ARG A N 1
ATOM 817 C CA . ARG A 1 101 ? -23.172 -7.25 5.746 1 91.5 101 ARG A CA 1
ATOM 818 C C . ARG A 1 101 ? -24.359 -6.375 5.344 1 91.5 101 ARG A C 1
ATOM 820 O O . ARG A 1 101 ? -25.5 -6.676 5.691 1 91.5 101 ARG A O 1
ATOM 827 N N . LEU A 1 102 ? -24.062 -5.328 4.605 1 89.88 102 LEU A N 1
ATOM 828 C CA . LEU A 1 102 ? -25.094 -4.375 4.211 1 89.88 102 LEU A CA 1
ATOM 829 C C . LEU A 1 102 ? -25.859 -4.879 2.994 1 89.88 102 LEU A C 1
ATOM 831 O O . LEU A 1 102 ? -26.938 -4.379 2.691 1 89.88 102 LEU A O 1
ATOM 835 N N . ASN A 1 103 ? -25.328 -5.691 2.121 1 80.75 103 ASN A N 1
ATOM 836 C CA . ASN A 1 103 ? -26.016 -6.254 0.967 1 80.75 103 ASN A CA 1
ATOM 837 C C . ASN A 1 103 ? -26.75 -7.547 1.325 1 80.75 103 ASN A C 1
ATOM 839 O O . ASN A 1 103 ? -27.781 -7.867 0.733 1 80.75 103 ASN A O 1
ATOM 843 N N . MET B 1 1 ? -42.219 39.031 -12.312 1 28.78 1 MET B N 1
ATOM 844 C CA . MET B 1 1 ? -41.656 37.938 -13.102 1 28.78 1 MET B CA 1
ATOM 845 C C . MET B 1 1 ? -40.406 37.375 -12.445 1 28.78 1 MET B C 1
ATOM 847 O O . MET B 1 1 ? -39.312 37.938 -12.57 1 28.78 1 MET B O 1
ATOM 851 N N . ALA B 1 2 ? -40.469 36.625 -11.219 1 35.97 2 ALA B N 1
ATOM 852 C CA . ALA B 1 2 ? -39.5 36.312 -10.172 1 35.97 2 ALA B CA 1
ATOM 853 C C . ALA B 1 2 ? -38.562 35.188 -10.609 1 35.97 2 ALA B C 1
ATOM 855 O O . ALA B 1 2 ? -39.031 34.094 -10.961 1 35.97 2 ALA B O 1
ATOM 856 N N . SER B 1 3 ? -37.406 35.5 -11.406 1 30.8 3 SER B N 1
ATOM 857 C CA . SER B 1 3 ? -36.469 34.531 -11.953 1 30.8 3 SER B CA 1
ATOM 858 C C . SER B 1 3 ? -35.906 33.625 -10.852 1 30.8 3 SER B C 1
ATOM 860 O O . SER B 1 3 ? -35.469 34.125 -9.805 1 30.8 3 SER B O 1
ATOM 862 N N . SER B 1 4 ? -36.25 32.344 -10.797 1 31.33 4 SER B N 1
ATOM 863 C CA . SER B 1 4 ? -35.938 31.188 -9.945 1 31.33 4 SER B CA 1
ATOM 864 C C . SER B 1 4 ? -34.438 30.859 -9.992 1 31.33 4 SER B C 1
ATOM 866 O O . SER B 1 4 ? -33.906 30.594 -11.07 1 31.33 4 SER B O 1
ATOM 868 N N . SER B 1 5 ? -33.562 31.484 -9.18 1 29.55 5 SER B N 1
ATOM 869 C CA . SER B 1 5 ? -32.125 31.312 -9.023 1 29.55 5 SER B CA 1
ATOM 870 C C . SER B 1 5 ? -31.766 29.844 -8.75 1 29.55 5 SER B C 1
ATOM 872 O O . SER B 1 5 ? -32.312 29.219 -7.852 1 29.55 5 SER B O 1
ATOM 874 N N . PHE B 1 6 ? -31.484 29.031 -9.781 1 31.62 6 PHE B N 1
ATOM 875 C CA . PHE B 1 6 ? -30.969 27.672 -9.758 1 31.62 6 PHE B CA 1
ATOM 876 C C . PHE B 1 6 ? -29.844 27.531 -8.742 1 31.62 6 PHE B C 1
ATOM 878 O O . PHE B 1 6 ? -28.875 28.297 -8.758 1 31.62 6 PHE B O 1
ATOM 885 N N . ASN B 1 7 ? -30 27.094 -7.457 1 26.42 7 ASN B N 1
ATOM 886 C CA . ASN B 1 7 ? -29.109 26.703 -6.367 1 26.42 7 ASN B CA 1
ATOM 887 C C . ASN B 1 7 ? -28.047 25.719 -6.844 1 26.42 7 ASN B C 1
ATOM 889 O O . ASN B 1 7 ? -28.344 24.578 -7.199 1 26.42 7 ASN B O 1
ATOM 893 N N . ALA B 1 8 ? -27.062 26.156 -7.641 1 27.75 8 ALA B N 1
ATOM 894 C CA . ALA B 1 8 ? -25.844 25.438 -8 1 27.75 8 ALA B CA 1
ATOM 895 C C . ALA B 1 8 ? -25.297 24.672 -6.805 1 27.75 8 ALA B C 1
ATOM 897 O O . ALA B 1 8 ? -24.875 25.266 -5.816 1 27.75 8 ALA B O 1
ATOM 898 N N . GLY B 1 9 ? -25.906 23.594 -6.398 1 27.77 9 GLY B N 1
ATOM 899 C CA . GLY B 1 9 ? -25.375 22.688 -5.402 1 27.77 9 GLY B CA 1
ATOM 900 C C . GLY B 1 9 ? -23.875 22.5 -5.512 1 27.77 9 GLY B C 1
ATOM 901 O O . GLY B 1 9 ? -23.344 22.25 -6.598 1 27.77 9 GLY B O 1
ATOM 902 N N . ASP B 1 10 ? -22.984 23.312 -4.777 1 29.39 10 ASP B N 1
ATOM 903 C CA . ASP B 1 10 ? -21.562 23.156 -4.512 1 29.39 10 ASP B CA 1
ATOM 904 C C . ASP B 1 10 ? -21.172 21.672 -4.414 1 29.39 10 ASP B C 1
ATOM 906 O O . ASP B 1 10 ? -21.641 20.969 -3.52 1 29.39 10 ASP B O 1
ATOM 910 N N . VAL B 1 11 ? -21.219 20.938 -5.387 1 30.98 11 VAL B N 1
ATOM 911 C CA . VAL B 1 11 ? -20.594 19.609 -5.426 1 30.98 11 VAL B CA 1
ATOM 912 C C . VAL B 1 11 ? -19.281 19.641 -4.652 1 30.98 11 VAL B C 1
ATOM 914 O O . VAL B 1 11 ? -18.328 20.328 -5.047 1 30.98 11 VAL B O 1
ATOM 917 N N . GLY B 1 12 ? -19.234 19.672 -3.26 1 30.03 12 GLY B N 1
ATOM 918 C CA . GLY B 1 12 ? -18.125 19.656 -2.322 1 30.03 12 GLY B CA 1
ATOM 919 C C . GLY B 1 12 ? -16.938 18.844 -2.811 1 30.03 12 GLY B C 1
ATOM 920 O O . GLY B 1 12 ? -17.109 17.734 -3.328 1 30.03 12 GLY B O 1
ATOM 921 N N . TYR B 1 13 ? -15.945 19.312 -3.52 1 35.06 13 TYR B N 1
ATOM 922 C CA . TYR B 1 13 ? -14.594 18.766 -3.621 1 35.06 13 TYR B CA 1
ATOM 923 C C . TYR B 1 13 ? -14.25 17.938 -2.393 1 35.06 13 TYR B C 1
ATOM 925 O O . TYR B 1 13 ? -14.086 18.469 -1.295 1 35.06 13 TYR B O 1
ATOM 933 N N . TYR B 1 14 ? -14.812 16.875 -1.979 1 39.56 14 TYR B N 1
ATOM 934 C CA . TYR B 1 14 ? -14.367 15.977 -0.923 1 39.56 14 TYR B CA 1
ATOM 935 C C . TYR B 1 14 ? -12.906 15.602 -1.108 1 39.56 14 TYR B C 1
ATOM 937 O O . TYR B 1 14 ? -12.539 14.969 -2.107 1 39.56 14 TYR B O 1
ATOM 945 N N . PRO B 1 15 ? -11.758 16.375 -0.833 1 51.66 15 PRO B N 1
ATOM 946 C CA . PRO B 1 15 ? -10.383 15.875 -0.788 1 51.66 15 PRO B CA 1
ATOM 947 C C . PRO B 1 15 ? -10.305 14.414 -0.36 1 51.66 15 PRO B C 1
ATOM 949 O O . PRO B 1 15 ? -11.055 13.977 0.512 1 51.66 15 PRO B O 1
ATOM 952 N N . ASN B 1 16 ? -10.172 13.477 -1.227 1 63 16 ASN B N 1
ATOM 953 C CA . ASN B 1 16 ? -10.102 12.078 -0.807 1 63 16 ASN B CA 1
ATOM 954 C C . ASN B 1 16 ? -9.352 11.922 0.515 1 63 16 ASN B C 1
ATOM 956 O O . ASN B 1 16 ? -8.18 12.273 0.61 1 63 16 ASN B O 1
ATOM 960 N N . PRO B 1 17 ? -10.18 11.852 1.545 1 85.62 17 PRO B N 1
ATOM 961 C CA . PRO B 1 17 ? -9.531 11.602 2.834 1 85.62 17 PRO B CA 1
ATOM 962 C C . PRO B 1 17 ? -8.516 10.461 2.771 1 85.62 17 PRO B C 1
ATOM 964 O O . PRO B 1 17 ? -8.523 9.672 1.822 1 85.62 17 PRO B O 1
ATOM 967 N N . SER B 1 18 ? -7.578 10.523 3.654 1 94.5 18 SER B N 1
ATOM 968 C CA . SER B 1 18 ? -6.621 9.43 3.762 1 94.5 18 SER B CA 1
ATOM 969 C C . SER B 1 18 ? -7.324 8.078 3.762 1 94.5 18 SER B C 1
ATOM 971 O O . SER B 1 18 ? -8.367 7.918 4.395 1 94.5 18 SER B O 1
ATOM 973 N N . PRO B 1 19 ? -6.832 7.191 3.025 1 97.25 19 PRO B N 1
ATOM 974 C CA . PRO B 1 19 ? -7.461 5.871 2.957 1 97.25 19 PRO B CA 1
ATOM 975 C C . PRO B 1 19 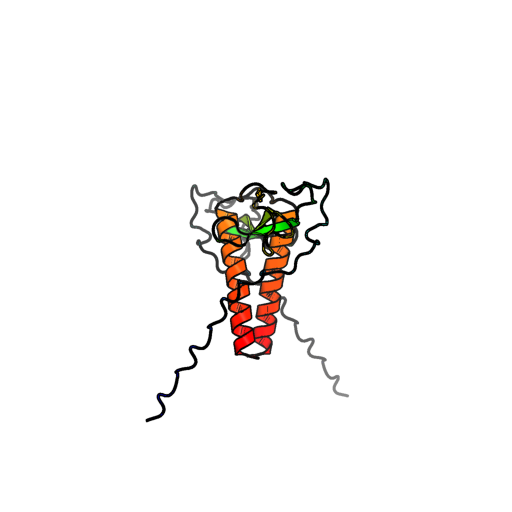? -7.328 5.086 4.258 1 97.25 19 PRO B C 1
ATOM 977 O O . PRO B 1 19 ? -8.055 4.105 4.469 1 97.25 19 PRO B O 1
ATOM 980 N N . ILE B 1 20 ? -6.383 5.461 5.074 1 96.69 20 I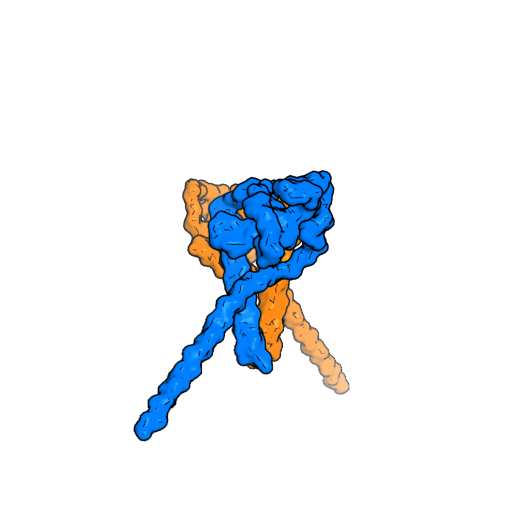LE B N 1
ATOM 981 C CA . ILE B 1 20 ? -6.191 4.812 6.367 1 96.69 20 ILE B CA 1
ATOM 982 C C . ILE B 1 20 ? -5.973 5.871 7.445 1 96.69 20 ILE B C 1
ATOM 984 O O . ILE B 1 20 ? -5.535 6.984 7.148 1 96.69 20 ILE B O 1
ATOM 988 N N . PRO B 1 21 ? -6.352 5.516 8.648 1 91.69 21 PRO B N 1
ATOM 989 C CA . PRO B 1 21 ? -5.957 6.43 9.727 1 91.69 21 PRO B CA 1
ATOM 990 C C . PRO B 1 21 ? -4.449 6.457 9.953 1 91.69 21 PRO B C 1
AT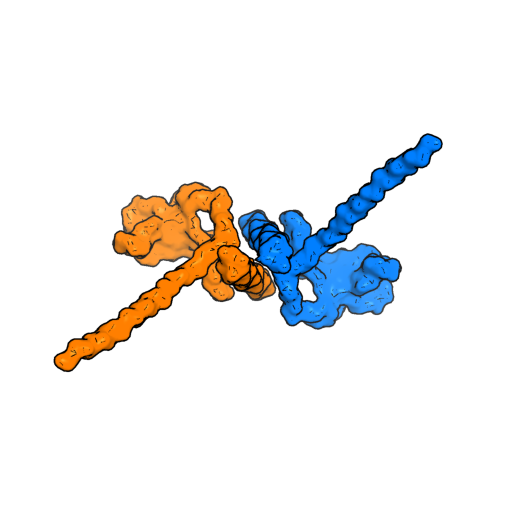OM 992 O O . PRO B 1 21 ? -3.773 5.441 9.766 1 91.69 21 PRO B O 1
ATOM 995 N N . TYR B 1 22 ? -3.928 7.559 10.367 1 88.38 22 TYR B N 1
ATOM 996 C CA . TYR B 1 22 ? -2.5 7.668 10.648 1 88.38 22 TYR B CA 1
ATOM 997 C C . TYR B 1 22 ? -2.16 7.062 12 1 88.38 22 TYR B C 1
ATOM 999 O O . TYR B 1 22 ? -2.844 7.32 12.992 1 88.38 22 TYR B O 1
ATOM 1007 N N . ARG B 1 23 ? -1.103 6.355 11.969 1 91.69 23 ARG B N 1
ATOM 1008 C CA . ARG B 1 23 ? -0.681 5.711 13.203 1 91.69 23 ARG B CA 1
ATOM 1009 C C . ARG B 1 23 ? 0.042 6.691 14.117 1 91.69 23 ARG B C 1
ATOM 1011 O O . ARG B 1 23 ? 0.012 6.551 15.344 1 91.69 23 ARG B O 1
ATOM 1018 N N . GLU B 1 24 ? 0.653 7.645 13.516 1 93.44 24 GLU B N 1
ATOM 1019 C CA . GLU B 1 24 ? 1.416 8.633 14.266 1 93.44 24 GLU B CA 1
ATOM 1020 C C . GLU B 1 24 ? 0.907 10.047 13.984 1 93.44 24 GLU B C 1
ATOM 1022 O O . GLU B 1 24 ? 0.528 10.367 12.859 1 93.44 24 GLU B O 1
ATOM 1027 N N . HIS B 1 25 ? 0.988 10.789 15.047 1 95.06 25 HIS B N 1
ATOM 1028 C CA . HIS B 1 25 ? 0.667 12.195 14.875 1 95.06 25 HIS B CA 1
ATOM 1029 C C . HIS B 1 25 ? 1.67 12.883 13.945 1 95.06 25 HIS B C 1
ATOM 1031 O O . HIS B 1 25 ? 2.846 12.516 13.922 1 95.06 25 HIS B O 1
ATOM 1037 N N . ALA B 1 26 ? 1.247 13.93 13.336 1 96.19 26 ALA B N 1
ATOM 1038 C CA . ALA B 1 26 ? 2.045 14.609 12.32 1 96.19 26 ALA B CA 1
ATOM 1039 C C . ALA B 1 26 ? 3.324 15.18 12.922 1 96.19 26 ALA B C 1
ATOM 1041 O O . ALA B 1 26 ? 4.332 15.336 12.227 1 96.19 26 ALA B O 1
ATOM 1042 N N . LEU B 1 27 ? 3.324 15.445 14.18 1 97 27 LEU B N 1
ATOM 1043 C CA . LEU B 1 27 ? 4.469 16.094 14.805 1 97 27 LEU B CA 1
ATOM 1044 C C . LEU B 1 27 ? 5.301 15.086 15.594 1 97 27 LEU B C 1
ATOM 1046 O O . LEU B 1 27 ? 6.289 15.453 16.234 1 97 27 LEU B O 1
ATOM 1050 N N . ALA B 1 28 ? 4.875 13.797 15.539 1 96.19 28 ALA B N 1
ATOM 1051 C CA . ALA B 1 28 ? 5.516 12.758 16.344 1 96.19 28 ALA B CA 1
ATOM 1052 C C . ALA B 1 28 ? 6.684 12.125 15.594 1 96.19 28 ALA B C 1
ATOM 1054 O O . ALA B 1 28 ? 6.656 10.93 15.297 1 96.19 28 ALA B O 1
ATOM 1055 N N . TYR B 1 29 ? 7.664 12.883 15.273 1 96.31 29 TYR B N 1
ATOM 1056 C CA . TYR B 1 29 ? 8.875 12.359 14.648 1 96.31 29 TYR B CA 1
ATOM 1057 C C . TYR B 1 29 ? 10.109 13.102 15.156 1 96.31 29 TYR B C 1
ATOM 1059 O O . TYR B 1 29 ? 10 14.211 15.688 1 96.31 29 TYR B O 1
ATOM 1067 N N . GLU B 1 30 ? 11.211 12.43 15.195 1 95.75 30 GLU B N 1
ATOM 1068 C CA . GLU B 1 30 ? 12.5 12.961 15.617 1 95.75 30 GLU B CA 1
ATOM 1069 C C . GLU B 1 30 ? 13.609 12.523 14.664 1 95.75 30 GLU B C 1
ATOM 1071 O O . GLU B 1 30 ? 13.562 11.43 14.109 1 95.75 30 GLU B O 1
ATOM 1076 N N . PRO B 1 31 ? 14.664 13.391 14.492 1 96.31 31 PRO B N 1
ATOM 1077 C CA . PRO B 1 31 ? 14.734 14.773 14.969 1 96.31 31 PRO B CA 1
ATOM 1078 C C . PRO B 1 31 ? 13.766 15.695 14.242 1 96.31 31 PRO B C 1
ATOM 1080 O O . PRO B 1 31 ? 13.367 15.414 13.109 1 96.31 31 PRO B O 1
ATOM 1083 N N . ALA B 1 32 ? 13.375 16.688 14.914 1 96.75 32 ALA B N 1
ATOM 1084 C CA . ALA B 1 32 ? 12.461 17.656 14.32 1 96.75 32 ALA B CA 1
ATOM 1085 C C . ALA B 1 32 ? 13.133 18.422 13.195 1 96.75 32 ALA B C 1
ATOM 1087 O O . ALA B 1 32 ? 14.32 18.75 13.273 1 96.75 32 ALA B O 1
ATOM 1088 N N . SER B 1 33 ? 12.398 18.688 12.133 1 97.75 33 SER B N 1
ATOM 1089 C CA . SER B 1 33 ? 12.797 19.594 11.062 1 97.75 33 SER B CA 1
ATOM 1090 C C . SER B 1 33 ? 11.938 20.859 11.055 1 97.75 33 SER B C 1
ATOM 1092 O O . SER B 1 33 ? 10.711 20.781 11.164 1 97.75 33 SER B O 1
ATOM 1094 N N . ASN B 1 34 ? 12.68 21.953 10.961 1 97.81 34 ASN B N 1
ATOM 1095 C CA . ASN B 1 34 ? 11.938 23.203 11.016 1 97.81 34 ASN B CA 1
ATOM 1096 C C . ASN B 1 34 ? 11.656 23.75 9.617 1 97.81 34 ASN B C 1
ATOM 1098 O O . ASN B 1 34 ? 12.516 23.688 8.734 1 97.81 34 ASN B O 1
ATOM 1102 N N . CYS B 1 35 ? 10.422 24.266 9.484 1 98.19 35 CYS B N 1
ATOM 1103 C CA . CYS B 1 35 ? 10.086 24.938 8.234 1 98.19 35 CYS B CA 1
ATOM 1104 C C . CYS B 1 35 ? 10.711 26.328 8.18 1 98.19 35 CYS B C 1
ATOM 1106 O O . CYS B 1 35 ? 11.547 26.672 9.016 1 98.19 35 CYS B O 1
ATOM 1108 N N . TRP B 1 36 ? 10.406 27.078 7.199 1 97.5 36 TRP B N 1
ATOM 1109 C CA . TRP B 1 36 ? 11.016 28.391 6.996 1 97.5 36 TRP B CA 1
ATOM 1110 C C . TRP B 1 36 ? 10.539 29.391 8.055 1 97.5 36 TRP B C 1
ATOM 1112 O O . TRP B 1 36 ? 11.148 30.438 8.25 1 97.5 36 TRP B O 1
ATOM 1122 N N . CYS B 1 37 ? 9.422 29.156 8.711 1 96.75 37 CYS B N 1
ATOM 1123 C CA . CYS B 1 37 ? 8.891 29.969 9.805 1 96.75 37 CYS B CA 1
ATOM 1124 C C . CYS B 1 37 ? 9.578 29.625 11.125 1 96.75 37 CYS B C 1
ATOM 1126 O O . CYS B 1 37 ? 9.227 30.172 12.172 1 96.75 37 CYS B O 1
ATOM 1128 N N . GLU B 1 38 ? 10.516 28.688 11.078 1 96.88 38 GLU B N 1
ATOM 1129 C CA . GLU B 1 38 ? 11.281 28.234 12.234 1 96.88 38 GLU B CA 1
ATOM 1130 C C . GLU B 1 38 ? 10.398 27.469 13.219 1 96.88 38 GLU B C 1
ATOM 1132 O O . GLU B 1 38 ? 10.602 27.562 14.43 1 96.88 38 GLU B O 1
ATOM 1137 N N . GLU B 1 39 ? 9.422 26.828 12.773 1 96.62 39 GLU B N 1
ATOM 1138 C CA . GLU B 1 39 ? 8.57 25.922 13.531 1 96.62 39 GLU B CA 1
ATOM 1139 C C . GLU B 1 39 ? 8.695 24.484 13.023 1 96.62 39 GLU B C 1
ATOM 1141 O O . GLU B 1 39 ? 9.023 24.266 11.852 1 96.62 39 GLU B O 1
ATOM 1146 N N . LYS B 1 40 ? 8.492 23.547 14 1 97.38 40 LYS B N 1
ATOM 1147 C CA . LYS B 1 40 ? 8.539 22.156 13.586 1 97.38 40 LYS B CA 1
ATOM 1148 C C . LYS B 1 40 ? 7.547 21.875 12.461 1 97.38 40 LYS B C 1
ATOM 1150 O O . LYS B 1 40 ? 6.371 22.234 12.562 1 97.38 40 LYS B O 1
ATOM 1155 N N . GLY B 1 41 ? 8.039 21.312 11.32 1 97.81 41 GLY B N 1
ATOM 1156 C CA . GLY B 1 41 ? 7.168 20.906 10.234 1 97.81 41 GLY B CA 1
ATOM 1157 C C . GLY B 1 41 ? 6.312 19.703 10.57 1 97.81 41 GLY B C 1
ATOM 1158 O O . GLY B 1 41 ? 6.613 18.969 11.508 1 97.81 41 GLY B O 1
ATOM 1159 N N . ALA B 1 42 ? 5.25 19.547 9.836 1 97.25 42 ALA B N 1
ATOM 1160 C CA . ALA B 1 42 ? 4.383 18.375 9.969 1 97.25 42 ALA B CA 1
ATOM 1161 C C . ALA B 1 42 ? 4.785 17.281 8.992 1 97.25 42 ALA B C 1
ATOM 1163 O O . ALA B 1 42 ? 5.105 17.562 7.836 1 97.25 42 ALA B O 1
ATOM 1164 N N . ARG B 1 43 ? 4.848 16.031 9.523 1 97.12 43 ARG B N 1
ATOM 1165 C CA . ARG B 1 43 ? 5.078 14.859 8.68 1 97.12 43 ARG B CA 1
ATOM 1166 C C . ARG B 1 43 ? 3.756 14.242 8.227 1 97.12 43 ARG B C 1
ATOM 1168 O O . ARG B 1 43 ? 2.943 13.828 9.055 1 97.12 43 ARG B O 1
ATOM 1175 N N . ARG B 1 44 ? 3.494 14.195 6.918 1 96.25 44 ARG B N 1
ATOM 1176 C CA . ARG B 1 44 ? 2.262 13.695 6.316 1 96.25 44 ARG B CA 1
ATOM 1177 C C . ARG B 1 44 ? 2.557 12.625 5.273 1 96.25 44 ARG B C 1
ATOM 1179 O O . ARG B 1 44 ? 3.719 12.297 5.023 1 96.25 44 ARG B O 1
ATOM 1186 N N . ILE B 1 45 ? 1.472 11.984 4.809 1 97.31 45 ILE B N 1
ATOM 1187 C CA . ILE B 1 45 ? 1.61 10.961 3.775 1 97.31 45 ILE B CA 1
ATOM 1188 C C . ILE B 1 45 ? 0.947 11.438 2.484 1 97.31 45 ILE B C 1
ATOM 1190 O O . ILE B 1 45 ? -0.214 11.852 2.492 1 97.31 45 ILE B O 1
ATOM 1194 N N . SER B 1 46 ? 1.655 11.477 1.394 1 97.38 46 SER B N 1
ATOM 1195 C CA . SER B 1 46 ? 1.106 11.805 0.081 1 97.38 46 SER B CA 1
ATOM 1196 C C . SER B 1 46 ? 0.289 10.641 -0.48 1 97.38 46 SER B C 1
ATOM 1198 O O . SER B 1 46 ? 0.679 9.484 -0.349 1 97.38 46 SER B O 1
ATOM 1200 N N . TRP B 1 47 ? -0.823 10.922 -1.165 1 97.69 47 TRP B N 1
ATOM 1201 C CA . TRP B 1 47 ? -1.658 9.898 -1.786 1 97.69 47 TRP B CA 1
ATOM 1202 C C . TRP B 1 47 ? -1.95 10.25 -3.242 1 97.69 47 TRP B C 1
ATOM 1204 O O . TRP B 1 47 ? -2.922 9.758 -3.82 1 97.69 47 TRP B O 1
ATOM 1214 N N . THR B 1 48 ? -1.111 11.125 -3.758 1 97.12 48 THR B N 1
ATOM 1215 C CA . THR B 1 48 ? -1.229 11.391 -5.188 1 97.12 48 THR B CA 1
ATOM 1216 C C . THR B 1 48 ? -0.83 10.164 -6.004 1 97.12 48 THR B C 1
ATOM 1218 O O . THR B 1 48 ? -0.146 9.273 -5.5 1 97.12 48 THR B O 1
ATOM 1221 N N . ASN B 1 49 ? -1.208 10.023 -7.211 1 97.69 49 ASN B N 1
ATOM 1222 C CA . ASN B 1 49 ? -0.836 8.914 -8.078 1 97.69 49 ASN B CA 1
ATOM 1223 C C . ASN B 1 49 ? 0.678 8.805 -8.234 1 97.69 49 ASN B C 1
ATOM 1225 O O . ASN B 1 49 ? 1.218 7.703 -8.344 1 97.69 49 ASN B O 1
ATOM 1229 N N . ALA B 1 50 ? 1.354 9.859 -8.234 1 97.56 50 ALA B N 1
ATOM 1230 C CA . ALA B 1 50 ? 2.791 9.898 -8.492 1 97.56 50 ALA B CA 1
ATOM 1231 C C . ALA B 1 50 ? 3.578 9.484 -7.25 1 97.56 50 ALA B C 1
ATOM 1233 O O . ALA B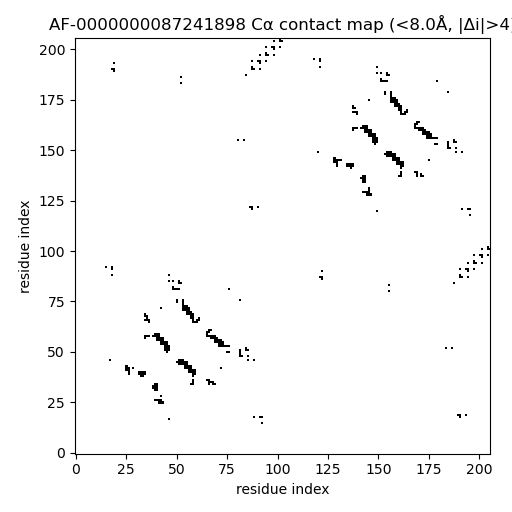 1 50 ? 4.676 8.93 -7.359 1 97.56 50 ALA B O 1
ATOM 1234 N N . ASN B 1 51 ? 3.008 9.742 -6.02 1 98.06 51 ASN B N 1
ATOM 1235 C CA . ASN B 1 51 ? 3.752 9.5 -4.785 1 98.06 51 ASN B CA 1
ATOM 1236 C C . ASN B 1 51 ? 2.85 8.945 -3.684 1 98.06 51 ASN B C 1
ATOM 1238 O O . ASN B 1 51 ? 2.809 9.492 -2.58 1 98.06 51 ASN B O 1
ATOM 1242 N N . PRO B 1 52 ? 2.191 7.891 -3.971 1 98.12 52 PRO B N 1
ATOM 1243 C CA . PRO B 1 52 ? 1.318 7.332 -2.938 1 98.12 52 PRO B CA 1
ATOM 1244 C C . PRO B 1 52 ? 2.098 6.746 -1.762 1 98.12 52 PRO B C 1
ATOM 1246 O O . PRO B 1 52 ? 3.082 6.027 -1.965 1 98.12 52 PRO B O 1
ATOM 1249 N N . GLY B 1 53 ? 1.642 7.074 -0.575 1 97.69 53 GLY B N 1
ATOM 1250 C CA . GLY B 1 53 ? 2.221 6.465 0.61 1 97.69 53 GLY B CA 1
ATOM 1251 C C . GLY B 1 53 ? 3.566 7.055 0.99 1 97.69 53 GLY B C 1
ATOM 1252 O O . GLY B 1 53 ? 4.23 6.566 1.907 1 97.69 53 GLY B O 1
ATOM 1253 N N . ARG B 1 54 ? 4.004 8.07 0.254 1 98.31 54 ARG B N 1
ATOM 1254 C CA . ARG B 1 54 ? 5.297 8.688 0.529 1 98.31 54 ARG B CA 1
ATOM 1255 C C . ARG B 1 54 ? 5.168 9.789 1.571 1 98.31 54 ARG B C 1
ATOM 1257 O O . ARG B 1 54 ? 4.309 10.664 1.454 1 98.31 54 ARG B O 1
ATOM 1264 N N . ARG B 1 55 ? 6.023 9.703 2.578 1 97.75 55 ARG B N 1
ATOM 1265 C CA . ARG B 1 55 ? 5.93 10.727 3.621 1 97.75 55 ARG B CA 1
ATOM 1266 C C . ARG B 1 55 ? 6.668 11.992 3.209 1 97.75 55 ARG B C 1
ATOM 1268 O O . ARG B 1 55 ? 7.691 11.93 2.525 1 97.75 55 ARG B O 1
ATOM 1275 N N . PHE B 1 56 ? 6.133 13.039 3.643 1 98.31 56 PHE B N 1
ATOM 1276 C CA . PHE B 1 56 ? 6.719 14.344 3.371 1 98.31 56 PHE B CA 1
ATOM 1277 C C . PHE B 1 56 ? 6.535 15.281 4.562 1 98.31 56 PHE B C 1
ATOM 1279 O O . PHE B 1 56 ? 5.738 14.992 5.461 1 98.31 56 PHE B O 1
ATOM 1286 N N . LEU B 1 57 ? 7.305 16.281 4.617 1 98.19 57 LEU B N 1
ATOM 1287 C CA . LEU B 1 57 ? 7.223 17.328 5.621 1 98.19 57 LEU B CA 1
ATOM 1288 C C . LEU B 1 57 ? 6.75 18.641 5 1 98.19 57 LEU B C 1
ATOM 1290 O O . LEU B 1 57 ? 7.141 18.984 3.881 1 98.19 57 LEU B O 1
ATOM 1294 N N . ASN B 1 58 ? 5.914 19.328 5.699 1 97.88 58 ASN B N 1
ATOM 1295 C CA . ASN B 1 58 ? 5.539 20.672 5.297 1 97.88 58 ASN B CA 1
ATOM 1296 C C . ASN B 1 58 ? 5.145 21.531 6.5 1 97.88 58 ASN B C 1
ATOM 1298 O O . ASN B 1 58 ? 5.094 21.031 7.629 1 97.88 58 ASN B O 1
ATOM 1302 N N . CYS B 1 59 ? 5.02 22.844 6.188 1 98.38 59 CYS B N 1
ATOM 1303 C CA . CYS B 1 59 ? 4.605 23.75 7.246 1 98.38 59 CYS B CA 1
ATOM 1304 C C . CYS B 1 59 ? 3.254 23.344 7.82 1 98.38 59 CYS B C 1
ATOM 1306 O O . CYS B 1 59 ? 2.33 23.016 7.074 1 98.38 59 CYS B O 1
ATOM 1308 N N . GLN B 1 60 ? 3.172 23.359 9.188 1 94.81 60 GLN B N 1
ATOM 1309 C CA . GLN B 1 60 ? 1.944 22.953 9.867 1 94.81 60 GLN B CA 1
ATOM 1310 C C . GLN B 1 60 ? 0.775 23.844 9.461 1 94.81 60 GLN B C 1
ATOM 1312 O O . GLN B 1 60 ? -0.376 23.406 9.453 1 94.81 60 GLN B O 1
ATOM 1317 N N . LYS B 1 61 ? 1.097 25.016 9.109 1 93.81 61 LYS B N 1
ATOM 1318 C CA . LYS B 1 61 ? 0.069 26.016 8.797 1 93.81 61 LYS B CA 1
ATOM 1319 C C . LYS B 1 61 ? -0.035 26.25 7.297 1 93.81 61 LYS B C 1
ATOM 1321 O O . LYS B 1 61 ? -0.419 27.328 6.852 1 93.81 61 LYS B O 1
ATOM 1326 N N . SER B 1 62 ? 0.397 25.281 6.59 1 89.25 62 SER B N 1
ATOM 1327 C CA . SER B 1 62 ? 0.479 25.453 5.145 1 89.25 62 SER B CA 1
ATOM 1328 C C . SER B 1 62 ? -0.877 25.828 4.555 1 89.25 62 SER B C 1
ATOM 1330 O O . SER B 1 62 ? -0.953 26.609 3.605 1 89.25 62 SER B O 1
ATOM 1332 N N . ARG B 1 63 ? -1.937 25.297 5.117 1 83.81 63 ARG B N 1
ATOM 1333 C CA . ARG B 1 63 ? -3.27 25.578 4.586 1 83.81 63 ARG B CA 1
ATOM 1334 C C . ARG B 1 63 ? -3.846 26.844 5.191 1 83.81 63 ARG B C 1
ATOM 1336 O O . ARG B 1 63 ? -4.852 27.375 4.711 1 83.81 63 ARG B O 1
ATOM 1343 N N . ASP B 1 64 ? -3.291 27.375 6.164 1 87.19 64 ASP B N 1
ATOM 1344 C CA . ASP B 1 64 ? -3.791 28.547 6.883 1 87.19 64 ASP B CA 1
ATOM 1345 C C . ASP B 1 64 ? -2.828 29.719 6.75 1 87.19 64 ASP B C 1
ATOM 1347 O O . ASP B 1 64 ? -2.615 30.469 7.711 1 87.19 64 ASP B O 1
ATOM 1351 N N . GLY B 1 65 ? -2.166 29.812 5.621 1 87.44 65 GLY B N 1
ATOM 1352 C CA . GLY B 1 65 ? -1.309 30.969 5.402 1 87.44 65 GLY B CA 1
ATOM 1353 C C . GLY B 1 65 ? 0.136 30.734 5.793 1 87.44 65 GLY B C 1
ATOM 1354 O O . GLY B 1 65 ? 0.915 31.672 5.938 1 87.44 65 GLY B O 1
ATOM 1355 N N . GLY B 1 66 ? 0.511 29.531 6.137 1 90.62 66 G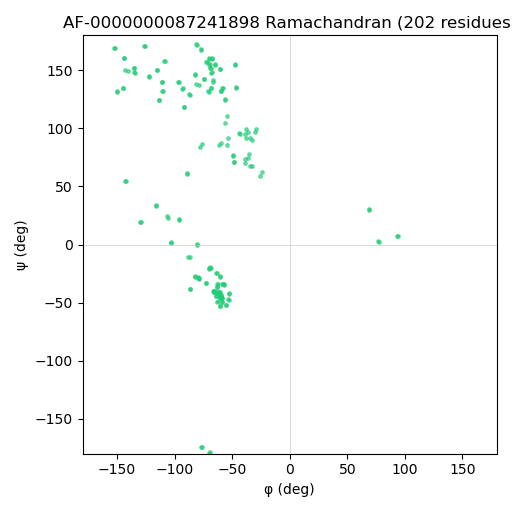LY B N 1
ATOM 1356 C CA . GLY B 1 66 ? 1.888 29.203 6.465 1 90.62 66 GLY B CA 1
ATOM 1357 C C . GLY B 1 66 ? 2.818 29.25 5.266 1 90.62 66 GLY B C 1
ATOM 1358 O O . GLY B 1 66 ? 2.43 29.719 4.195 1 90.62 66 GLY B O 1
ATOM 1359 N N . CYS B 1 67 ? 4.145 28.922 5.48 1 97.5 67 CYS B N 1
ATOM 1360 C CA . CYS B 1 67 ? 5.145 29.016 4.422 1 97.5 67 CYS B CA 1
ATOM 1361 C C . CYS B 1 67 ? 5.039 27.844 3.463 1 97.5 67 CYS B C 1
ATOM 1363 O O . CYS B 1 67 ? 4.273 26.906 3.705 1 97.5 67 CYS B O 1
ATOM 1365 N N . LYS B 1 68 ? 5.684 27.875 2.334 1 97 68 LYS B N 1
ATOM 1366 C CA . LYS B 1 68 ? 5.586 26.859 1.286 1 97 68 LYS B CA 1
ATOM 1367 C C . LYS B 1 68 ? 6.719 25.844 1.397 1 97 68 LYS B C 1
ATOM 1369 O O . LYS B 1 68 ? 7.078 25.188 0.413 1 97 68 LYS B O 1
ATOM 1374 N N . TRP B 1 69 ? 7.328 25.75 2.617 1 98.12 69 TRP B N 1
ATOM 1375 C CA . TRP B 1 69 ? 8.367 24.766 2.857 1 98.12 69 TRP B CA 1
ATOM 1376 C C . TRP B 1 69 ? 7.844 23.344 2.629 1 98.12 69 TRP B C 1
ATOM 1378 O O . TRP B 1 69 ? 6.738 23.016 3.064 1 98.12 69 TRP B O 1
ATOM 1388 N N . PHE B 1 70 ? 8.547 22.578 1.928 1 98.44 70 PHE B N 1
ATOM 1389 C CA . PHE B 1 70 ? 8.203 21.203 1.594 1 98.44 70 PHE B CA 1
ATOM 1390 C C . PHE B 1 70 ? 9.461 20.359 1.404 1 98.44 70 PHE B C 1
ATOM 1392 O O . PHE B 1 70 ? 10.406 20.797 0.744 1 98.44 70 PHE B O 1
ATOM 1399 N N . GLU B 1 71 ? 9.422 19.203 2.061 1 98.12 71 GLU B N 1
ATOM 1400 C CA . GLU B 1 71 ? 10.516 18.25 1.891 1 98.12 71 GLU B CA 1
ATOM 1401 C C . GLU B 1 71 ? 10.008 16.812 1.921 1 98.12 71 GLU B C 1
ATOM 1403 O O . GLU B 1 71 ? 9.211 16.438 2.787 1 98.12 71 GLU B O 1
ATOM 1408 N N . TRP B 1 72 ? 10.539 16.047 0.945 1 98.38 72 TRP B N 1
ATOM 1409 C CA . TRP B 1 72 ? 10.234 14.617 1.038 1 98.38 72 TRP B CA 1
ATOM 1410 C C . TRP B 1 72 ? 10.977 13.977 2.205 1 98.38 72 TRP B C 1
ATOM 1412 O O . TRP B 1 72 ? 12.148 14.273 2.441 1 98.38 72 TRP B O 1
ATOM 1422 N N . PHE B 1 73 ? 10.211 13.242 2.945 1 97.69 73 PHE B N 1
ATOM 1423 C CA . PHE B 1 73 ? 10.789 12.516 4.07 1 97.69 73 PHE B CA 1
ATOM 1424 C C . PHE B 1 73 ? 11.32 11.164 3.623 1 97.69 73 PHE B C 1
ATOM 1426 O O . PHE B 1 73 ? 12.352 10.703 4.113 1 97.69 73 PHE B O 1
ATOM 1433 N N . ASP B 1 74 ? 10.633 10.492 2.721 1 97.75 74 ASP B N 1
ATOM 1434 C CA . ASP B 1 74 ? 11.016 9.188 2.195 1 97.75 74 ASP B CA 1
ATOM 1435 C C . ASP B 1 74 ? 11.484 9.289 0.746 1 97.75 74 ASP B C 1
ATOM 1437 O O . ASP B 1 74 ? 11.102 10.219 0.032 1 97.75 74 ASP B O 1
ATOM 1441 N N . ASP B 1 75 ? 12.266 8.312 0.308 1 96.38 75 ASP B N 1
ATOM 1442 C CA . ASP B 1 75 ? 12.57 8.125 -1.106 1 96.38 75 ASP B CA 1
ATOM 1443 C C . ASP B 1 75 ? 11.359 7.59 -1.866 1 96.38 75 ASP B C 1
ATOM 1445 O O . ASP B 1 75 ? 10.43 7.047 -1.263 1 96.38 75 ASP B O 1
ATOM 1449 N N . PRO B 1 76 ? 11.383 7.84 -3.217 1 95.75 76 PRO B N 1
ATOM 1450 C CA . PRO B 1 76 ? 10.281 7.273 -3.996 1 95.75 76 PRO B CA 1
ATOM 1451 C C . PRO B 1 76 ? 10.211 5.75 -3.912 1 95.75 76 PRO B C 1
ATOM 1453 O O . PRO B 1 76 ? 11.242 5.098 -3.711 1 95.75 76 PRO B O 1
ATOM 1456 N N . THR B 1 77 ? 9.047 5.238 -4.043 1 95.88 77 THR B N 1
ATOM 1457 C CA . THR B 1 77 ? 8.883 3.791 -4.074 1 95.88 77 THR B CA 1
ATOM 1458 C C . THR B 1 77 ? 9.195 3.24 -5.461 1 95.88 77 THR B C 1
ATOM 1460 O O . THR B 1 77 ? 9.453 4.004 -6.395 1 95.88 77 THR B O 1
ATOM 1463 N N . THR B 1 78 ? 9.25 1.915 -5.594 1 96.81 78 THR B N 1
ATOM 1464 C CA . THR B 1 78 ? 9.406 1.296 -6.906 1 96.81 78 THR B CA 1
ATOM 1465 C C . THR B 1 78 ? 8.148 1.473 -7.742 1 96.81 78 THR B C 1
ATOM 1467 O O . THR B 1 78 ? 7.062 1.696 -7.199 1 96.81 78 THR B O 1
ATOM 1470 N N . PRO B 1 79 ? 8.297 1.431 -9.047 1 96.75 79 PRO B N 1
ATOM 1471 C CA . PRO B 1 79 ? 7.105 1.551 -9.891 1 96.75 79 PRO B CA 1
ATOM 1472 C C . PRO B 1 79 ? 6.016 0.55 -9.508 1 96.75 79 PRO B C 1
ATOM 1474 O O . PRO B 1 79 ? 4.832 0.897 -9.5 1 96.75 79 PRO B O 1
ATOM 1477 N N . PHE B 1 80 ? 6.434 -0.666 -9.242 1 97.12 80 PHE B N 1
ATOM 1478 C CA . PHE B 1 80 ? 5.453 -1.677 -8.875 1 97.12 80 PHE B CA 1
ATOM 1479 C C . PHE B 1 80 ? 4.707 -1.27 -7.605 1 97.12 80 PHE B C 1
ATOM 1481 O O . PHE B 1 80 ? 3.475 -1.332 -7.559 1 97.12 80 PHE B O 1
ATOM 1488 N N . LEU B 1 81 ? 5.398 -0.949 -6.574 1 97.88 81 LEU B N 1
ATOM 1489 C CA . LEU B 1 81 ? 4.77 -0.591 -5.309 1 97.88 81 LEU B CA 1
ATOM 1490 C C . LEU B 1 81 ? 3.922 0.669 -5.457 1 97.88 81 LEU B C 1
ATOM 1492 O O . LEU B 1 81 ? 2.883 0.806 -4.809 1 97.88 81 LEU B O 1
ATOM 1496 N N . ARG B 1 82 ? 4.426 1.595 -6.289 1 98.25 82 ARG B N 1
ATOM 1497 C CA . ARG B 1 82 ? 3.621 2.779 -6.566 1 98.25 82 ARG B CA 1
ATOM 1498 C C . ARG B 1 82 ? 2.24 2.391 -7.09 1 98.25 82 ARG B C 1
ATOM 1500 O O . ARG B 1 82 ? 1.224 2.865 -6.578 1 98.25 82 ARG B O 1
ATOM 1507 N N . GLN B 1 83 ? 2.262 1.582 -8.086 1 98.12 83 GLN B N 1
ATOM 1508 C CA . GLN B 1 83 ? 0.998 1.163 -8.68 1 98.12 83 GLN B CA 1
ATOM 1509 C C . GLN B 1 83 ? 0.15 0.384 -7.68 1 98.12 83 GLN B C 1
ATOM 1511 O O . GLN B 1 83 ? -1.071 0.547 -7.633 1 98.12 83 GLN B O 1
ATOM 1516 N N . LEU B 1 84 ? 0.796 -0.476 -6.926 1 98.25 84 LEU B N 1
ATOM 1517 C CA . LEU B 1 84 ? 0.093 -1.278 -5.93 1 98.25 84 LEU B CA 1
ATOM 1518 C C . LEU B 1 84 ? -0.584 -0.389 -4.895 1 98.25 84 LEU B C 1
ATOM 1520 O O . LEU B 1 84 ? -1.738 -0.624 -4.527 1 98.25 84 LEU B O 1
ATOM 1524 N N . LEU B 1 85 ? 0.078 0.606 -4.414 1 98.31 85 LEU B N 1
ATOM 1525 C CA . LEU B 1 85 ? -0.459 1.531 -3.422 1 98.31 85 LEU B CA 1
ATOM 1526 C C . LEU B 1 85 ? -1.615 2.34 -4.004 1 98.31 85 LEU B C 1
ATOM 1528 O O . LEU B 1 85 ? -2.605 2.596 -3.314 1 98.31 85 LEU B O 1
ATOM 1532 N N . VAL B 1 86 ? -1.47 2.758 -5.238 1 98.19 86 VAL B N 1
ATOM 1533 C CA . VAL B 1 86 ? -2.564 3.463 -5.898 1 98.19 86 VAL B CA 1
ATOM 1534 C C . VAL B 1 86 ? -3.791 2.557 -5.973 1 98.19 86 VAL B C 1
ATOM 1536 O O . VAL B 1 86 ? -4.906 2.988 -5.68 1 98.19 86 VAL B O 1
ATOM 1539 N N . ASP B 1 87 ? -3.586 1.301 -6.359 1 98.44 87 ASP B N 1
ATOM 1540 C CA . ASP B 1 87 ? -4.699 0.362 -6.473 1 98.44 87 ASP B CA 1
ATOM 1541 C C . ASP B 1 87 ? -5.383 0.156 -5.121 1 98.44 87 ASP B C 1
ATOM 1543 O O . ASP B 1 87 ? -6.609 0.119 -5.043 1 98.44 87 ASP B O 1
ATOM 1547 N N . LEU B 1 88 ? -4.586 -0.007 -4.117 1 98.56 88 LEU B N 1
ATOM 1548 C CA . LEU B 1 88 ? -5.145 -0.203 -2.781 1 98.56 88 LEU B CA 1
ATOM 1549 C C . LEU B 1 88 ? -5.938 1.021 -2.338 1 98.56 88 LEU B C 1
ATOM 1551 O O . LEU B 1 88 ? -7.066 0.895 -1.86 1 98.56 88 LEU B O 1
ATOM 1555 N N . ARG B 1 89 ? -5.316 2.207 -2.484 1 98.06 89 ARG B N 1
ATOM 1556 C CA . ARG B 1 89 ? -5.996 3.451 -2.148 1 98.06 89 ARG B CA 1
ATOM 1557 C C . ARG B 1 89 ? -7.34 3.553 -2.865 1 98.06 89 ARG B C 1
ATOM 1559 O O . ARG B 1 89 ? -8.359 3.877 -2.248 1 98.06 89 ARG B O 1
ATOM 1566 N N . ASP B 1 90 ? -7.344 3.279 -4.133 1 97.88 90 ASP B N 1
ATOM 1567 C CA . ASP B 1 90 ? -8.562 3.404 -4.93 1 97.88 90 ASP B CA 1
ATOM 1568 C C . ASP B 1 90 ? -9.609 2.383 -4.492 1 97.88 90 ASP B C 1
ATOM 1570 O O . ASP B 1 90 ? -10.812 2.678 -4.488 1 97.88 90 ASP B O 1
ATOM 1574 N N . THR B 1 91 ? -9.164 1.195 -4.227 1 97.94 91 THR B N 1
ATOM 1575 C CA . THR B 1 91 ? -10.094 0.174 -3.756 1 97.94 91 THR B CA 1
ATOM 1576 C C . THR B 1 91 ? -10.766 0.615 -2.459 1 97.94 91 THR B C 1
ATOM 1578 O O . THR B 1 91 ? -11.977 0.457 -2.301 1 97.94 91 THR B O 1
ATOM 1581 N N . VAL B 1 92 ? -9.992 1.165 -1.559 1 97.88 92 VAL B N 1
ATOM 1582 C CA . VAL B 1 92 ? -10.555 1.668 -0.308 1 97.88 92 VAL B CA 1
ATOM 1583 C C . VAL B 1 92 ? -11.609 2.729 -0.603 1 97.88 92 VAL B C 1
ATOM 1585 O O . VAL B 1 92 ? -12.719 2.676 -0.064 1 97.88 92 VAL B O 1
ATOM 1588 N N . HIS B 1 93 ? -11.305 3.695 -1.432 1 96.94 93 HIS B N 1
ATOM 1589 C CA . HIS B 1 93 ? -12.242 4.77 -1.746 1 96.94 93 HIS B CA 1
ATOM 1590 C C . HIS B 1 93 ? -13.508 4.227 -2.389 1 96.94 93 HIS B C 1
ATOM 1592 O O . HIS B 1 93 ? -14.617 4.668 -2.062 1 96.94 93 HIS B O 1
ATOM 1598 N N . ASN B 1 94 ? -13.344 3.287 -3.291 1 97 94 ASN B N 1
ATOM 1599 C CA . ASN B 1 94 ? -14.5 2.697 -3.957 1 97 94 ASN B CA 1
ATOM 1600 C C . ASN B 1 94 ? -15.398 1.958 -2.969 1 97 94 ASN B C 1
ATOM 1602 O O . ASN B 1 94 ? -16.625 2.074 -3.031 1 97 94 ASN B O 1
ATOM 1606 N N . LEU B 1 95 ? -14.781 1.221 -2.121 1 96.56 95 LEU B N 1
ATOM 1607 C CA . LEU B 1 95 ? -15.547 0.475 -1.129 1 96.56 95 LEU B CA 1
ATOM 1608 C C . LEU B 1 95 ? -16.25 1.422 -0.166 1 96.56 95 LEU B C 1
ATOM 1610 O O . LEU B 1 95 ? -17.391 1.155 0.255 1 96.56 95 LEU B O 1
ATOM 1614 N N . ARG B 1 96 ? -15.617 2.512 0.265 1 95.88 96 ARG B N 1
ATOM 1615 C CA . ARG B 1 96 ? -16.25 3.512 1.119 1 95.88 96 ARG B CA 1
ATOM 1616 C C . ARG B 1 96 ? -17.484 4.109 0.444 1 95.88 96 ARG B C 1
ATOM 1618 O O . ARG B 1 96 ? -18.516 4.301 1.085 1 95.88 96 ARG B O 1
ATOM 1625 N N . ARG B 1 97 ? -17.312 4.453 -0.799 1 94.75 97 ARG B N 1
ATOM 1626 C CA . ARG B 1 97 ? -18.438 5 -1.55 1 94.75 97 ARG B CA 1
ATOM 1627 C C . ARG B 1 97 ? -19.594 4.008 -1.607 1 94.75 97 ARG B C 1
ATOM 1629 O O . ARG B 1 97 ? -20.75 4.387 -1.438 1 94.75 97 ARG B O 1
ATOM 1636 N N . GLU B 1 98 ? -19.219 2.77 -1.89 1 94.56 98 GLU B N 1
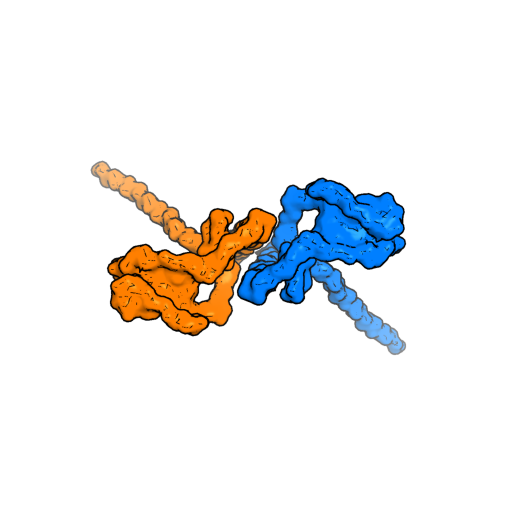ATOM 1637 C CA . GLU B 1 98 ? -20.234 1.724 -1.935 1 94.56 98 GLU B CA 1
ATOM 1638 C C . GLU B 1 98 ? -20.953 1.598 -0.596 1 94.56 98 GLU B C 1
ATOM 1640 O O . GLU B 1 98 ? -22.188 1.481 -0.553 1 94.56 98 GLU B O 1
ATOM 1645 N N . ASN B 1 99 ? -20.219 1.583 0.474 1 93.75 99 ASN B N 1
ATOM 1646 C CA . ASN B 1 99 ? -20.797 1.486 1.81 1 93.75 99 ASN B CA 1
ATOM 1647 C C . ASN B 1 99 ? -21.719 2.67 2.113 1 93.75 99 ASN B C 1
ATOM 1649 O O . ASN B 1 99 ? -22.734 2.516 2.775 1 93.75 99 ASN B O 1
ATOM 1653 N N . ALA B 1 100 ? -21.234 3.861 1.671 1 90.81 100 ALA B N 1
ATOM 1654 C CA . ALA B 1 100 ? -22.031 5.062 1.875 1 90.81 100 ALA B CA 1
ATOM 1655 C C . ALA B 1 100 ? -23.359 4.969 1.125 1 90.81 100 ALA B C 1
ATOM 1657 O O . ALA B 1 100 ? -24.391 5.445 1.609 1 90.81 100 ALA B O 1
ATOM 1658 N N . ARG B 1 101 ? -23.312 4.32 -0.017 1 91.44 101 ARG B N 1
ATOM 1659 C CA . ARG B 1 101 ? -24.531 4.172 -0.824 1 91.44 101 ARG B CA 1
ATOM 1660 C C . ARG B 1 101 ? -25.484 3.172 -0.188 1 91.44 101 ARG B C 1
ATOM 1662 O O . ARG B 1 101 ? -26.703 3.33 -0.285 1 91.44 101 ARG B O 1
ATOM 1669 N N . LEU B 1 102 ? -24.922 2.191 0.459 1 89.81 102 LEU B N 1
ATOM 1670 C CA . LEU B 1 102 ? -25.734 1.131 1.056 1 89.81 102 LEU B CA 1
ATOM 1671 C C . LEU B 1 102 ? -26.281 1.563 2.41 1 89.81 102 LEU B C 1
ATOM 1673 O O . LEU B 1 102 ? -27.219 0.949 2.93 1 89.81 102 LEU B O 1
ATOM 1677 N N . ASN B 1 103 ? -25.656 2.436 3.146 1 80.69 103 ASN B N 1
ATOM 1678 C CA . ASN B 1 103 ? -26.156 2.936 4.426 1 80.69 103 ASN B CA 1
ATOM 1679 C C . ASN B 1 103 ? -27.078 4.129 4.234 1 80.69 103 ASN B C 1
ATOM 1681 O O . ASN B 1 103 ? -28 4.336 5.027 1 80.69 103 ASN B O 1
#